Protein AF-A0A848CAE8-F1 (afdb_monomer)

Sequence (316 aa):
MVKLGIVGNGVDLALKLGTSLKEDFPKFVSEYGEGGFLTNLYFNDNKNLWGEFETRVGIIGEEFARIIGSESKSEKEILHSIGREQSFLEKEIEDQGYGELEIENVAVDHVRANFSLENISEVTEINEANKIIDSALSEMVTAANKKIETYSYKNIDEILECDWFINFNYTYTLEELNVPKNRILYLHGNLEEELIWGNTVDNVMDKNNWKLMGDDYLTAGAYKYFREKHIENTAKKLQIEKMDTFLEKINNEIDEIYVLGHSVSEPDIEYFRDLDASFPEAKWFVYNTDETVCDNLKTIGINSEYRGKLSVDVIQ

Nearest PDB structures (foldseek):
  5mcp-assembly1_G  TM=3.801E-01  e=5.544E-01  Eremothecium gossypii ATCC 10895
  3hdg-assembly4_B  TM=5.641E-01  e=8.795E+00  Wolinella succinogenes

Mean predicted aligned error: 7.61 Å

InterPro domains:
  IPR025935 Bacteriophage abortive infection AbiH [PF14253] (6-287)

pLDDT: mean 83.95, std 12.94, range [49.0, 98.06]

Secondary structure (DSSP, 8-state):
--EEEEE-THHHHHTT-S--TTTTHHHHHHTTS-HHHHHHHHHTT-GGGGGGHHHHTT---HHHHHHHHHHHHHHHHHHHHTT--THHHHHHHHHHT--HHHHHHHHHHHHHHH--GGGSHHHHHHHHHHHHHHHHHHHHHHHHHHHHTT-EEES-HHHHT-SEEEE--SS-HHHHTT--GGGEEESS--TTS-----B-HHHHH-GGGGSS--SSHHHHHHHHHHHHHHHHHHB----HHHHHHHHHHH-S---EEEEES----GGGHHHHHHHHHH-TTPEEEEE-S-TTHHHHHHHTT--EEEEE----EEE-

Solvent-accessible surface area (backbone atoms only — not comparable to full-atom values): 17198 Å² total; per-residue (Å²): 133,42,30,37,30,38,36,18,58,43,48,46,52,38,62,65,38,55,72,40,53,45,76,34,45,56,55,44,32,41,74,73,72,48,32,62,55,55,32,36,42,41,33,71,63,39,67,81,46,34,64,43,41,47,83,25,40,54,36,74,30,72,69,59,56,47,52,54,36,50,52,48,48,54,52,48,53,52,39,48,76,73,67,70,50,69,68,54,57,60,46,50,48,63,75,67,66,59,53,74,72,52,49,49,51,53,26,23,54,51,31,69,74,72,49,67,62,77,74,37,67,72,53,44,53,52,70,45,44,56,56,46,51,53,51,24,49,52,50,41,38,51,54,21,46,59,46,58,80,67,47,48,80,42,70,52,59,88,68,66,70,38,72,34,36,43,29,54,36,49,51,61,61,57,51,77,72,69,43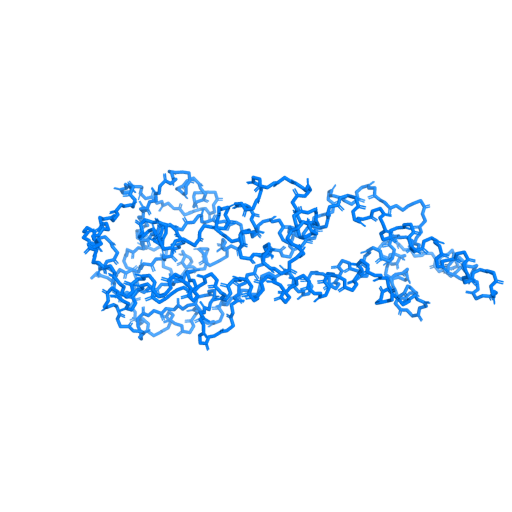,61,68,94,39,52,42,59,68,22,19,28,93,92,48,70,74,58,64,35,9,40,60,63,70,53,57,46,64,84,78,51,86,65,71,55,102,46,62,60,31,40,8,44,53,50,50,52,45,56,59,41,44,74,75,20,36,44,80,80,50,60,72,62,48,52,62,50,55,62,70,61,77,62,78,48,46,31,37,36,39,34,20,45,72,71,48,81,67,53,43,64,62,56,52,52,49,43,71,73,33,75,83,35,46,36,35,32,28,28,84,57,74,60,39,52,56,50,40,43,76,74,72,42,73,57,45,81,76,43,64,58,62,42,50,73,44,124

Radius of gyration: 23.24 Å; Cα contacts (8 Å, |Δi|>4): 468; chains: 1; bounding box: 54×44×62 Å

Structure (mmCIF, N/CA/C/O backbone):
data_AF-A0A848CAE8-F1
#
_entry.id   AF-A0A848CAE8-F1
#
loop_
_atom_site.group_PDB
_atom_site.id
_atom_site.type_symbol
_atom_site.label_atom_id
_atom_site.label_alt_id
_atom_site.label_comp_id
_atom_site.label_asym_id
_atom_site.label_entity_id
_atom_site.label_seq_id
_atom_site.pdbx_PDB_ins_code
_atom_site.Cartn_x
_atom_site.Cartn_y
_atom_site.Cartn_z
_atom_site.occupancy
_atom_site.B_iso_or_equiv
_atom_site.auth_seq_id
_atom_site.auth_comp_id
_atom_site.auth_asym_id
_atom_site.auth_atom_id
_atom_site.pdbx_PDB_model_num
ATOM 1 N N . MET A 1 1 ? -16.245 -13.378 21.921 1.00 84.38 1 MET A N 1
ATOM 2 C CA . MET A 1 1 ? -16.342 -12.863 20.557 1.00 84.38 1 MET A CA 1
ATOM 3 C C . MET A 1 1 ? -15.027 -12.171 20.289 1.00 84.38 1 MET A C 1
ATOM 5 O O . MET A 1 1 ? -14.759 -11.210 20.998 1.00 84.38 1 MET A O 1
ATOM 9 N N . VAL A 1 2 ? -14.182 -12.741 19.438 1.00 92.62 2 VAL A N 1
ATOM 10 C CA . VAL A 1 2 ? -12.853 -12.219 19.112 1.00 92.62 2 VAL A CA 1
ATOM 11 C C . VAL A 1 2 ? -12.962 -11.367 17.855 1.00 92.62 2 VAL A C 1
ATOM 13 O O . VAL A 1 2 ? -13.473 -11.836 16.836 1.00 92.62 2 VAL A O 1
ATOM 16 N N . LYS A 1 3 ? -12.494 -10.122 17.941 1.00 95.25 3 LYS A N 1
ATOM 17 C CA . LYS A 1 3 ? -12.552 -9.135 16.859 1.00 95.25 3 LYS A CA 1
ATOM 18 C C . LYS A 1 3 ? -11.166 -8.884 16.266 1.00 95.25 3 LYS A C 1
ATOM 20 O O . LYS A 1 3 ? -10.223 -8.593 17.004 1.00 95.25 3 LYS A O 1
ATOM 25 N N . LEU A 1 4 ? -11.053 -8.944 14.942 1.00 96.50 4 LEU A N 1
ATOM 26 C CA . LEU A 1 4 ? -9.834 -8.619 14.199 1.00 96.50 4 LEU A CA 1
ATOM 27 C C . LEU A 1 4 ? -10.005 -7.310 13.427 1.00 96.50 4 LEU A C 1
ATOM 29 O O . LEU A 1 4 ? -10.908 -7.196 12.605 1.00 96.50 4 LEU A O 1
ATOM 33 N N . GLY A 1 5 ? -9.116 -6.345 13.645 1.00 96.88 5 GLY A N 1
ATOM 34 C CA . GLY A 1 5 ? -9.048 -5.112 12.865 1.00 96.88 5 GLY A CA 1
ATOM 35 C C . GLY A 1 5 ? -8.040 -5.222 11.723 1.00 96.88 5 GLY A C 1
ATOM 36 O O . GLY A 1 5 ? -6.868 -5.494 11.961 1.00 96.88 5 GLY A O 1
ATOM 37 N N . ILE A 1 6 ? -8.467 -4.966 10.491 1.00 97.69 6 ILE A N 1
ATOM 38 C CA . ILE A 1 6 ? -7.600 -4.759 9.328 1.00 97.69 6 ILE A CA 1
ATOM 39 C C . ILE A 1 6 ? -7.490 -3.255 9.104 1.00 97.69 6 ILE A C 1
ATOM 41 O O . ILE A 1 6 ? -8.445 -2.611 8.671 1.00 97.69 6 ILE A O 1
ATOM 45 N N . VAL A 1 7 ? -6.335 -2.687 9.428 1.00 96.94 7 VAL A N 1
ATOM 46 C CA . VAL A 1 7 ? -6.101 -1.242 9.440 1.00 96.94 7 VAL A CA 1
ATOM 47 C C . VAL A 1 7 ? -5.344 -0.833 8.190 1.00 96.94 7 VAL A C 1
ATOM 49 O O . VAL A 1 7 ? -4.266 -1.352 7.930 1.00 96.94 7 VAL A O 1
ATOM 52 N N . GLY A 1 8 ? -5.913 0.100 7.429 1.00 95.56 8 GLY A N 1
ATOM 53 C CA . GLY A 1 8 ? -5.263 0.719 6.277 1.00 95.56 8 GLY A CA 1
ATOM 54 C C . GLY A 1 8 ? -5.156 2.236 6.390 1.00 95.56 8 GLY A C 1
ATOM 55 O O . GLY A 1 8 ? -5.582 2.848 7.379 1.00 95.56 8 GLY A O 1
ATOM 56 N N . ASN A 1 9 ? -4.575 2.853 5.354 1.00 94.62 9 ASN A N 1
ATOM 57 C CA . ASN A 1 9 ? -4.095 4.240 5.416 1.00 94.62 9 ASN A CA 1
ATOM 58 C C . ASN A 1 9 ? -5.216 5.252 5.699 1.00 94.62 9 ASN A C 1
ATOM 60 O O . ASN A 1 9 ? -4.971 6.339 6.211 1.00 94.62 9 ASN A O 1
ATOM 64 N N . GLY A 1 10 ? -6.474 4.893 5.434 1.00 94.19 10 GLY A N 1
ATOM 65 C CA . GLY A 1 10 ? -7.641 5.682 5.813 1.00 94.19 10 GLY A CA 1
ATOM 66 C C . GLY A 1 10 ? -7.708 6.024 7.307 1.00 94.19 10 GLY A C 1
ATOM 67 O O . GLY A 1 10 ? -8.239 7.084 7.634 1.00 94.19 10 GLY A O 1
ATOM 68 N N . VAL A 1 11 ? -7.137 5.202 8.200 1.00 94.38 11 VAL A N 1
ATOM 69 C CA . VAL A 1 11 ? -6.992 5.540 9.629 1.00 94.38 11 VAL A CA 1
ATOM 70 C C . VAL A 1 11 ? -6.042 6.724 9.817 1.00 94.38 11 VAL A C 1
ATOM 72 O O . VAL A 1 11 ? -6.439 7.737 10.393 1.00 94.38 11 VAL A O 1
ATOM 75 N N . ASP A 1 12 ? -4.835 6.665 9.261 1.00 95.38 12 ASP A N 1
ATOM 76 C CA . ASP A 1 12 ? -3.853 7.754 9.354 1.00 95.38 12 ASP A CA 1
ATOM 77 C C . ASP A 1 12 ? -4.349 9.041 8.668 1.00 95.38 12 ASP A C 1
ATOM 79 O O . ASP A 1 12 ? -4.105 10.158 9.141 1.00 95.38 12 ASP A O 1
ATOM 83 N N . LEU A 1 13 ? -5.115 8.900 7.581 1.00 94.31 13 LEU A N 1
ATOM 84 C CA . LEU A 1 13 ? -5.785 10.015 6.911 1.00 94.31 13 LEU A CA 1
ATOM 85 C C . LEU A 1 13 ? -6.874 10.644 7.788 1.00 94.31 13 LEU A C 1
ATOM 87 O O . LEU A 1 13 ? -6.958 11.873 7.859 1.00 94.31 13 LEU A O 1
ATOM 91 N N . ALA A 1 14 ? -7.686 9.838 8.481 1.00 92.06 14 ALA A N 1
ATOM 92 C CA . ALA A 1 14 ? -8.684 10.337 9.429 1.00 92.06 14 ALA A CA 1
ATOM 93 C C . ALA A 1 14 ? -8.027 11.093 10.598 1.00 92.06 14 ALA A C 1
ATOM 95 O O . ALA A 1 14 ? -8.555 12.109 11.052 1.00 92.06 14 ALA A O 1
ATOM 96 N N . LEU A 1 15 ? -6.834 10.655 11.010 1.00 92.00 15 LEU A N 1
ATOM 97 C CA . LEU A 1 15 ? -5.990 11.293 12.024 1.00 92.00 15 LEU A CA 1
ATOM 98 C C . LEU A 1 15 ? -5.187 12.499 11.493 1.00 92.00 15 LEU A C 1
ATOM 100 O O . LEU A 1 15 ? -4.536 13.198 12.268 1.00 92.00 15 LEU A O 1
ATOM 104 N N . LYS A 1 16 ? -5.262 12.793 10.186 1.00 93.06 16 LYS A N 1
ATOM 105 C CA . LYS A 1 16 ? -4.568 13.905 9.507 1.00 93.06 16 LYS A CA 1
ATOM 106 C C . LYS A 1 16 ? -3.040 13.857 9.644 1.00 93.06 16 LYS A C 1
ATOM 108 O O . LYS A 1 16 ? -2.383 14.901 9.720 1.00 93.06 16 LYS A O 1
ATOM 113 N N . LEU A 1 17 ? -2.457 12.659 9.623 1.00 94.81 17 LEU A N 1
ATOM 114 C CA . LEU A 1 17 ? -1.011 12.476 9.804 1.00 94.81 17 LEU A CA 1
ATOM 115 C C . LEU A 1 17 ? -0.187 12.905 8.577 1.00 94.81 17 LEU A C 1
ATOM 117 O O . LEU A 1 17 ? 0.995 13.229 8.694 1.00 94.81 17 LEU A O 1
ATOM 121 N N . GLY A 1 18 ? -0.825 13.064 7.418 1.00 96.00 18 GLY A N 1
ATOM 122 C CA . GLY A 1 18 ? -0.154 13.471 6.181 1.00 96.00 18 GLY A CA 1
ATOM 123 C C . GLY A 1 18 ? 0.543 12.302 5.490 1.00 96.00 18 GLY A C 1
ATOM 124 O O . GLY A 1 18 ? 1.691 12.428 5.078 1.00 96.00 18 GLY A O 1
ATOM 125 N N . THR A 1 19 ? -0.145 11.163 5.426 1.00 96.81 19 THR A N 1
ATOM 126 C CA . THR A 1 19 ? 0.305 9.896 4.831 1.00 96.81 19 THR A CA 1
ATOM 127 C C . THR A 1 19 ? -0.367 9.625 3.480 1.00 96.81 19 THR A C 1
ATOM 129 O O . THR A 1 19 ? -0.404 8.492 3.001 1.00 96.81 19 THR A O 1
ATOM 132 N N . SER A 1 20 ? -0.968 10.640 2.851 1.00 96.00 20 SER A N 1
ATOM 133 C CA . SER A 1 20 ? -1.646 10.458 1.568 1.00 96.00 20 SER A CA 1
ATOM 134 C C . SER A 1 20 ? -0.637 10.135 0.472 1.00 96.00 20 SER A C 1
ATOM 136 O O . SER A 1 20 ? 0.180 10.985 0.121 1.00 96.00 20 SER A O 1
ATOM 138 N N . LEU A 1 21 ? -0.7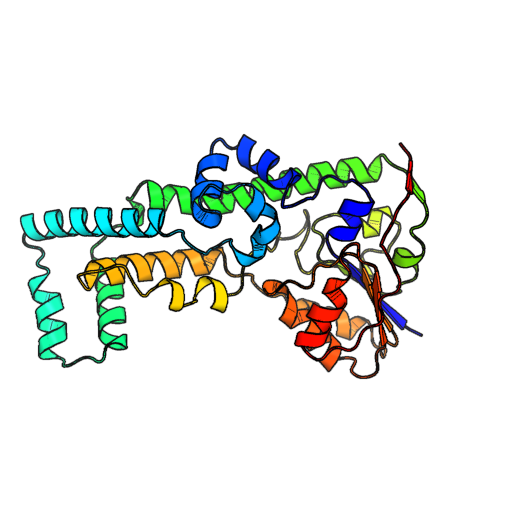51 8.954 -0.144 1.00 94.12 21 LEU A N 1
ATOM 139 C CA . LEU A 1 21 ? 0.057 8.608 -1.320 1.00 94.12 21 LEU A CA 1
ATOM 140 C C . LEU A 1 21 ? -0.201 9.558 -2.494 1.00 94.12 21 LEU A C 1
ATOM 142 O O . LEU A 1 21 ? 0.696 9.815 -3.284 1.00 94.12 21 LEU A O 1
ATOM 146 N N . LYS A 1 22 ? -1.403 10.139 -2.574 1.00 94.38 22 LYS A N 1
ATOM 147 C CA . LYS A 1 22 ? -1.768 11.102 -3.615 1.00 94.38 22 LYS A CA 1
ATOM 148 C C . LYS A 1 22 ? -1.232 12.509 -3.350 1.00 94.38 22 LYS A C 1
ATOM 150 O O . LYS A 1 22 ? -0.771 13.173 -4.270 1.00 94.38 22 LYS A O 1
ATOM 155 N N . GLU A 1 23 ? -1.367 12.993 -2.118 1.00 94.62 23 GLU A N 1
ATOM 156 C CA . GLU A 1 23 ? -1.183 14.418 -1.804 1.00 94.62 23 GLU A CA 1
ATOM 157 C C . GLU A 1 23 ? 0.111 14.705 -1.039 1.00 94.62 23 GLU A C 1
ATOM 159 O O . GLU A 1 23 ? 0.664 15.795 -1.170 1.00 94.62 23 GLU A O 1
ATOM 164 N N . ASP A 1 24 ? 0.588 13.776 -0.211 1.00 96.62 24 ASP A N 1
ATOM 165 C CA . ASP A 1 24 ? 1.723 13.994 0.690 1.00 96.62 24 ASP A CA 1
ATOM 166 C C . ASP A 1 24 ? 2.984 13.307 0.191 1.00 96.62 24 ASP A C 1
ATOM 168 O O . ASP A 1 24 ? 4.012 13.969 0.063 1.00 96.62 24 ASP A O 1
ATOM 172 N N . PHE A 1 25 ? 2.896 12.031 -0.182 1.00 95.62 25 PHE A N 1
ATOM 173 C CA . PHE A 1 25 ? 4.046 11.264 -0.654 1.00 95.62 25 PHE A CA 1
ATOM 174 C C . PHE A 1 25 ? 4.808 11.934 -1.816 1.00 95.62 25 PHE A C 1
ATOM 176 O O . PHE A 1 25 ? 6.031 12.053 -1.718 1.00 95.62 25 PHE A O 1
ATOM 183 N N . PRO A 1 26 ? 4.152 12.518 -2.844 1.00 93.44 26 PRO A N 1
ATOM 184 C CA . PRO A 1 26 ? 4.869 13.170 -3.942 1.00 93.44 26 PRO A CA 1
ATOM 185 C C . PRO A 1 26 ? 5.676 14.396 -3.496 1.00 93.44 26 PRO A C 1
ATOM 187 O O . PRO A 1 26 ? 6.622 14.789 -4.177 1.00 93.44 26 PRO A O 1
ATOM 190 N N . LYS A 1 27 ? 5.317 15.017 -2.361 1.00 94.00 27 LYS A N 1
ATOM 191 C CA . LYS A 1 27 ? 6.075 16.137 -1.790 1.00 94.00 27 LYS A CA 1
ATOM 192 C C . LYS A 1 27 ? 7.426 15.646 -1.278 1.00 94.00 27 LYS A C 1
ATOM 194 O O . LYS A 1 27 ? 8.431 16.228 -1.664 1.00 94.00 27 LYS A O 1
ATOM 199 N N . PHE A 1 28 ? 7.445 14.552 -0.516 1.00 95.00 28 PHE A N 1
ATOM 200 C CA . PHE A 1 28 ? 8.683 13.928 -0.033 1.00 95.00 28 PHE A CA 1
ATOM 201 C C . PHE A 1 28 ? 9.553 13.453 -1.195 1.00 95.00 28 PHE A C 1
ATOM 203 O O . PHE A 1 28 ? 10.735 13.768 -1.251 1.00 95.00 28 PHE A O 1
ATOM 210 N N . VAL A 1 29 ? 8.952 12.806 -2.196 1.00 92.50 29 VAL A N 1
ATOM 211 C CA . VAL A 1 29 ? 9.676 12.382 -3.402 1.00 92.50 29 VAL A CA 1
ATOM 212 C C . VAL A 1 29 ? 10.328 13.577 -4.120 1.00 92.50 29 VAL A C 1
ATOM 214 O O . VAL A 1 29 ? 11.459 13.484 -4.594 1.00 92.50 29 VAL A O 1
ATOM 217 N N . SER A 1 30 ? 9.652 14.730 -4.180 1.00 89.50 30 SER A N 1
ATOM 218 C CA . SER A 1 30 ? 10.188 15.924 -4.849 1.00 89.50 30 SER A CA 1
ATOM 219 C C . SER A 1 30 ? 11.414 16.549 -4.171 1.00 89.50 30 SER A C 1
ATOM 221 O O . SER A 1 30 ? 12.155 17.275 -4.835 1.00 89.50 30 SER A O 1
ATOM 223 N N . GLU A 1 31 ? 11.673 16.252 -2.892 1.00 89.19 31 GLU A N 1
ATOM 224 C CA . GLU A 1 31 ? 12.845 16.762 -2.162 1.00 89.19 31 GLU A CA 1
ATOM 225 C C . GLU A 1 31 ? 14.165 16.154 -2.667 1.00 89.19 31 GLU A C 1
ATOM 227 O O . GLU A 1 31 ? 15.220 16.775 -2.537 1.00 89.19 31 GLU A O 1
ATOM 232 N N . TYR A 1 32 ? 14.099 15.005 -3.345 1.00 84.88 32 TYR A N 1
ATOM 233 C CA . TYR A 1 32 ? 15.248 14.315 -3.938 1.00 84.88 32 TYR A CA 1
ATOM 234 C C . TYR A 1 32 ? 15.628 14.847 -5.330 1.00 84.88 32 TYR A C 1
ATOM 236 O O . TYR A 1 32 ? 16.532 14.313 -5.961 1.00 84.88 32 TYR A O 1
ATOM 244 N N . GLY A 1 33 ? 14.947 15.879 -5.846 1.00 70.19 33 GLY A N 1
ATOM 245 C CA . GLY A 1 33 ? 15.183 16.437 -7.189 1.00 70.19 33 GLY A CA 1
ATOM 246 C C . GLY A 1 33 ? 14.599 15.603 -8.340 1.00 70.19 33 GLY A C 1
ATOM 247 O O . GLY A 1 33 ? 14.240 16.163 -9.372 1.00 70.19 33 GLY A O 1
ATOM 248 N N . GLU A 1 34 ? 14.387 14.307 -8.113 1.00 67.00 34 GLU A N 1
ATOM 249 C CA . GLU A 1 34 ? 13.913 13.311 -9.088 1.00 67.00 34 GLU A CA 1
ATOM 250 C C . GLU A 1 34 ? 12.387 13.079 -9.073 1.00 67.00 34 GLU A C 1
ATOM 252 O O . GLU A 1 34 ? 11.859 12.157 -9.697 1.00 67.00 34 GLU A O 1
ATOM 257 N N . GLY A 1 35 ? 11.615 13.922 -8.379 1.00 69.62 35 GLY A N 1
ATOM 258 C CA . GLY A 1 35 ? 10.155 13.752 -8.328 1.00 69.62 35 GLY A CA 1
ATOM 259 C C . GLY A 1 35 ? 9.458 13.908 -9.682 1.00 69.62 35 GLY A C 1
ATOM 260 O O . GLY A 1 35 ? 8.401 13.313 -9.899 1.00 69.62 35 GLY A O 1
ATOM 261 N N . GLY A 1 36 ? 10.056 14.669 -10.606 1.00 76.75 36 GLY A N 1
ATOM 262 C CA . GLY A 1 36 ? 9.605 14.740 -11.997 1.00 76.75 36 GLY A CA 1
ATOM 263 C C . GLY A 1 36 ? 9.820 13.419 -12.733 1.00 76.75 36 GLY A C 1
ATOM 264 O O . GLY A 1 36 ? 8.883 12.915 -13.342 1.00 76.75 36 GLY A O 1
ATOM 265 N N . PHE A 1 37 ? 11.006 12.826 -12.587 1.00 81.38 37 PHE A N 1
ATOM 266 C CA . PHE A 1 37 ? 11.371 11.558 -13.211 1.00 81.38 37 PHE A CA 1
ATOM 267 C C . PHE A 1 37 ? 10.434 10.418 -12.801 1.00 81.38 37 PHE A C 1
ATOM 269 O O . PHE A 1 37 ? 9.827 9.784 -13.658 1.00 81.38 37 PHE A O 1
ATOM 276 N N . LEU A 1 38 ? 10.212 10.215 -11.499 1.00 85.06 38 LEU A N 1
ATOM 277 C CA . LEU A 1 38 ? 9.301 9.169 -11.012 1.00 85.06 38 LEU A CA 1
ATOM 278 C C . LEU A 1 38 ? 7.851 9.385 -11.463 1.00 85.06 38 LEU A C 1
ATOM 280 O O . LEU A 1 38 ? 7.137 8.425 -11.762 1.00 85.06 38 LEU A O 1
ATOM 284 N N . THR A 1 39 ? 7.422 10.650 -11.533 1.00 85.44 39 THR A N 1
ATOM 285 C CA . THR A 1 39 ? 6.088 11.010 -12.031 1.00 85.44 39 THR A CA 1
ATOM 286 C C . THR A 1 39 ? 5.951 10.711 -13.527 1.00 85.44 39 THR A C 1
ATOM 288 O O . THR A 1 39 ? 4.913 10.208 -13.952 1.00 85.44 39 THR A O 1
ATOM 291 N N . ASN A 1 40 ? 6.989 10.950 -14.327 1.00 82.19 40 ASN A N 1
ATOM 292 C CA . ASN A 1 40 ? 7.006 10.550 -15.732 1.00 82.19 40 ASN A CA 1
ATOM 293 C C . ASN A 1 40 ? 7.001 9.016 -15.863 1.00 82.19 40 ASN A C 1
ATOM 295 O O . ASN A 1 40 ? 6.106 8.462 -16.502 1.00 82.19 40 ASN A O 1
ATOM 299 N N . LEU A 1 41 ? 7.918 8.341 -15.164 1.00 81.94 41 LEU A N 1
ATOM 300 C CA . LEU A 1 41 ? 8.181 6.907 -15.280 1.00 81.94 41 LEU A CA 1
ATOM 301 C C . LEU A 1 41 ? 6.956 6.028 -14.991 1.00 81.94 41 LEU A C 1
ATOM 303 O O . LEU A 1 41 ? 6.625 5.163 -15.803 1.00 81.94 41 LEU A O 1
ATOM 307 N N . TYR A 1 42 ? 6.292 6.244 -13.850 1.00 85.50 42 TYR A N 1
ATOM 308 C CA . TYR A 1 42 ? 5.188 5.386 -13.389 1.00 85.50 42 TYR A CA 1
ATOM 309 C C . TYR A 1 42 ? 3.801 6.017 -13.571 1.00 85.50 42 TYR A C 1
ATOM 311 O O . TYR A 1 42 ? 2.779 5.329 -13.516 1.00 85.50 42 TYR A O 1
ATOM 319 N N . PHE A 1 43 ? 3.733 7.333 -13.794 1.00 86.50 43 PHE A N 1
ATOM 320 C CA . PHE A 1 43 ? 2.471 8.078 -13.784 1.00 86.50 43 PHE A CA 1
ATOM 321 C C . PHE A 1 43 ? 2.228 8.903 -15.053 1.00 86.50 43 PHE A C 1
ATOM 323 O O . PHE A 1 43 ? 1.256 9.659 -15.091 1.00 86.50 43 PHE A O 1
ATOM 330 N N . ASN A 1 44 ? 3.044 8.750 -16.106 1.00 83.38 44 ASN A N 1
ATOM 331 C CA . ASN A 1 44 ? 2.911 9.478 -17.377 1.00 83.38 44 ASN A CA 1
ATOM 332 C C . ASN A 1 44 ? 2.731 10.997 -17.167 1.00 83.38 44 ASN A C 1
ATOM 334 O O . ASN A 1 44 ? 1.827 11.616 -17.735 1.00 83.38 44 ASN A O 1
ATOM 338 N N . ASP A 1 45 ? 3.513 11.568 -16.249 1.00 85.31 45 ASP A N 1
ATOM 339 C CA . ASP A 1 45 ? 3.463 12.970 -15.810 1.00 85.31 45 ASP A CA 1
ATOM 340 C C . ASP A 1 45 ? 2.136 13.442 -15.183 1.00 85.31 45 ASP A C 1
ATOM 342 O O . ASP A 1 45 ? 1.963 14.615 -14.829 1.00 85.31 45 ASP A O 1
ATOM 346 N N . ASN A 1 46 ? 1.182 12.536 -14.969 1.00 88.31 46 ASN A N 1
ATOM 347 C CA . ASN A 1 46 ? -0.104 12.859 -14.376 1.00 88.31 46 ASN A CA 1
ATOM 348 C C . ASN A 1 46 ? -0.066 12.684 -12.857 1.00 88.31 46 ASN A C 1
ATOM 350 O O . ASN A 1 46 ? -0.338 11.615 -12.311 1.00 88.31 46 ASN A O 1
ATOM 354 N N . LYS A 1 47 ? 0.159 13.799 -12.160 1.00 88.38 47 LYS A N 1
ATOM 355 C CA . LYS A 1 47 ? 0.217 13.850 -10.691 1.00 88.38 47 LYS A CA 1
ATOM 356 C C . LYS A 1 47 ? -1.024 13.300 -9.977 1.00 88.38 47 LYS A C 1
ATOM 358 O O . LYS A 1 47 ? -0.926 12.902 -8.824 1.00 88.38 47 LYS A O 1
ATOM 363 N N . ASN A 1 48 ? -2.189 13.259 -10.627 1.00 90.50 48 ASN A N 1
ATOM 364 C CA . ASN A 1 48 ? -3.397 12.720 -9.996 1.00 90.50 48 ASN A CA 1
ATOM 365 C C . ASN A 1 48 ? -3.333 11.202 -9.782 1.00 90.50 48 ASN A C 1
ATOM 367 O O . ASN A 1 48 ? -4.083 10.685 -8.955 1.00 90.50 48 ASN A O 1
ATOM 371 N N . LEU A 1 49 ? -2.449 10.514 -10.508 1.00 92.00 49 LEU A N 1
ATOM 372 C CA . LEU A 1 49 ? -2.299 9.064 -10.474 1.00 92.00 49 LEU A CA 1
ATOM 373 C C . LEU A 1 49 ? -1.420 8.572 -9.318 1.00 92.00 49 LEU A C 1
ATOM 375 O O . LEU A 1 49 ? -1.357 7.373 -9.090 1.00 92.00 49 LEU A O 1
ATOM 379 N N . TRP A 1 50 ? -0.807 9.464 -8.535 1.00 93.31 50 TRP A N 1
ATOM 380 C CA . TRP A 1 50 ? -0.081 9.081 -7.318 1.00 93.31 50 TRP A CA 1
ATOM 381 C C . TRP A 1 50 ? -0.974 8.382 -6.276 1.00 93.31 50 TRP A C 1
ATOM 383 O O . TRP A 1 50 ? -0.493 7.586 -5.478 1.00 93.31 50 TRP A O 1
ATOM 393 N N . GLY A 1 51 ? -2.293 8.610 -6.309 1.00 91.56 51 GLY A N 1
ATOM 394 C CA . GLY A 1 51 ? -3.243 7.832 -5.502 1.00 91.56 51 GLY A CA 1
ATOM 395 C C . GLY A 1 51 ? -3.354 6.356 -5.911 1.00 91.56 51 GLY A C 1
ATOM 396 O O . GLY A 1 51 ? -3.822 5.547 -5.121 1.00 91.56 51 GLY A O 1
ATOM 397 N N . GLU A 1 52 ? -2.899 6.014 -7.115 1.00 91.81 52 GLU A N 1
ATOM 398 C CA . GLU A 1 52 ? -2.819 4.659 -7.675 1.00 91.81 52 GLU A CA 1
ATOM 399 C C . GLU A 1 52 ? -1.379 4.117 -7.594 1.00 91.81 52 GLU A C 1
ATOM 401 O O . GLU A 1 52 ? -0.989 3.269 -8.390 1.00 91.81 52 GLU A O 1
ATOM 406 N N . PHE A 1 53 ? -0.556 4.629 -6.669 1.00 92.94 53 PHE A N 1
ATOM 407 C CA . PHE A 1 53 ? 0.863 4.272 -6.556 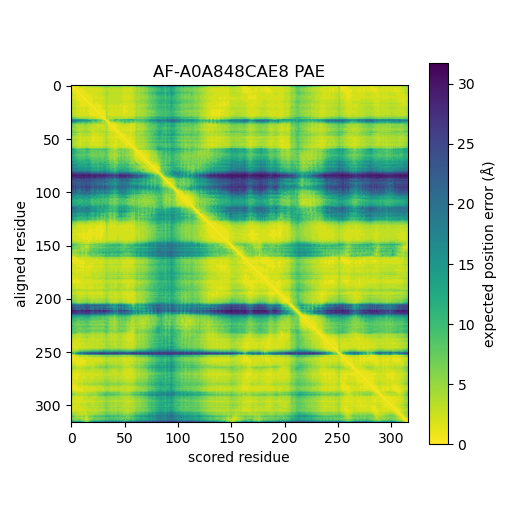1.00 92.94 53 PHE A CA 1
ATOM 408 C C . PHE A 1 53 ? 1.097 2.754 -6.584 1.00 92.94 53 PHE A C 1
ATOM 410 O O . PHE A 1 53 ? 1.852 2.273 -7.425 1.00 92.94 53 PHE A O 1
ATOM 417 N N . GLU A 1 54 ? 0.395 1.992 -5.745 1.00 91.12 54 GLU A N 1
ATOM 418 C CA . GLU A 1 54 ? 0.587 0.540 -5.641 1.00 91.12 54 GLU A CA 1
ATOM 419 C C . GLU A 1 54 ? 0.121 -0.237 -6.880 1.00 91.12 54 GLU A C 1
ATOM 421 O O . GLU A 1 54 ? 0.599 -1.336 -7.115 1.00 91.12 54 GLU A O 1
ATOM 426 N N . THR A 1 55 ? -0.769 0.316 -7.710 1.00 90.19 55 THR A N 1
ATOM 427 C CA . THR A 1 55 ? -1.226 -0.334 -8.953 1.00 90.19 55 THR A CA 1
ATOM 428 C C . THR A 1 55 ? -0.502 0.180 -10.196 1.00 90.19 55 THR A C 1
ATOM 430 O O . THR A 1 55 ? -0.779 -0.280 -11.306 1.00 90.19 55 THR A O 1
ATOM 433 N N . ARG A 1 56 ? 0.424 1.133 -10.040 1.00 89.56 56 ARG A N 1
ATOM 434 C CA . ARG A 1 56 ? 1.177 1.745 -11.146 1.00 89.56 56 ARG A CA 1
ATOM 435 C C . ARG A 1 56 ? 2.675 1.587 -11.042 1.00 89.56 56 ARG A C 1
ATOM 437 O O . ARG A 1 56 ? 3.330 1.489 -12.075 1.00 89.56 56 ARG A O 1
ATOM 444 N N . VAL A 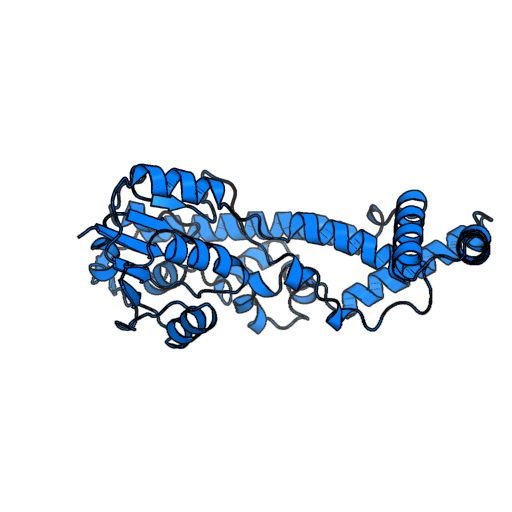1 57 ? 3.224 1.568 -9.832 1.00 89.88 57 VAL A N 1
ATOM 445 C CA . VAL A 1 57 ? 4.660 1.376 -9.646 1.00 89.88 57 VAL A CA 1
ATOM 446 C C . VAL A 1 57 ? 5.095 0.071 -10.325 1.00 89.88 57 VAL A C 1
ATOM 448 O O . VAL A 1 57 ? 4.364 -0.921 -10.325 1.00 89.88 57 VAL A O 1
ATOM 451 N N . GLY A 1 58 ? 6.236 0.110 -11.010 1.00 85.31 58 GLY A N 1
ATOM 452 C CA . GLY A 1 58 ? 6.721 -0.987 -11.852 1.00 85.31 58 GLY A CA 1
ATOM 453 C C . GLY A 1 58 ? 6.169 -1.010 -13.281 1.00 85.31 58 GLY A C 1
ATOM 454 O O . GLY A 1 58 ? 6.828 -1.551 -14.168 1.00 85.31 58 GLY A O 1
ATOM 455 N N . ILE A 1 59 ? 5.017 -0.384 -13.558 1.00 82.69 59 ILE A N 1
ATOM 456 C CA . ILE A 1 59 ? 4.497 -0.262 -14.927 1.00 82.69 59 ILE A CA 1
ATOM 457 C C . ILE A 1 59 ? 5.250 0.864 -15.635 1.00 82.69 59 ILE A C 1
ATOM 459 O O . ILE A 1 59 ? 5.038 2.044 -15.367 1.00 82.69 59 ILE A O 1
ATOM 463 N N . ILE A 1 60 ? 6.130 0.483 -16.555 1.00 75.56 60 ILE A N 1
ATOM 464 C CA . ILE A 1 60 ? 6.942 1.419 -17.336 1.00 75.56 60 ILE A CA 1
ATOM 465 C C . ILE A 1 60 ? 6.067 2.080 -18.410 1.00 75.56 60 ILE A C 1
ATOM 467 O O . ILE A 1 60 ? 5.471 1.387 -19.239 1.00 75.56 60 ILE A O 1
ATOM 471 N N . GLY A 1 61 ? 6.007 3.415 -18.414 1.00 70.00 61 GLY A N 1
ATOM 472 C CA . GLY A 1 61 ? 5.281 4.189 -19.425 1.00 70.00 61 GLY A CA 1
ATOM 473 C C . GLY A 1 61 ? 5.807 4.003 -20.860 1.00 70.00 61 GLY A C 1
ATOM 474 O O . GLY A 1 61 ? 6.972 3.666 -21.085 1.00 70.00 61 GLY A O 1
ATOM 475 N N . GLU A 1 62 ? 4.953 4.264 -21.860 1.00 70.00 62 GLU A N 1
ATOM 476 C CA . GLU A 1 62 ? 5.297 4.107 -23.288 1.00 70.00 62 GLU A CA 1
ATOM 477 C C . GLU A 1 62 ? 6.511 4.942 -23.715 1.00 70.00 62 GLU A C 1
ATOM 479 O O . GLU A 1 62 ? 7.291 4.524 -24.568 1.00 70.00 62 GLU A O 1
ATOM 484 N N . GLU A 1 63 ? 6.653 6.151 -23.173 1.00 70.12 63 GLU A N 1
ATOM 485 C CA . GLU A 1 63 ? 7.761 7.046 -23.508 1.00 70.12 63 GLU A CA 1
ATOM 486 C C . GLU A 1 63 ? 9.100 6.435 -23.092 1.00 70.12 63 GLU A C 1
ATOM 488 O O . GLU A 1 63 ? 10.016 6.333 -23.907 1.00 70.12 63 GLU A O 1
ATOM 493 N N . PHE A 1 64 ? 9.174 5.922 -21.867 1.00 71.69 64 PHE A N 1
ATOM 494 C CA . PHE A 1 64 ? 10.375 5.279 -21.354 1.00 71.69 64 PHE A CA 1
ATOM 495 C C . PHE A 1 64 ? 10.702 3.990 -22.113 1.00 71.69 64 PHE A C 1
ATOM 497 O O . PHE A 1 64 ? 11.848 3.733 -22.484 1.00 71.69 64 PHE A O 1
ATOM 504 N N . ALA A 1 65 ? 9.673 3.208 -22.442 1.00 71.94 65 ALA A N 1
ATOM 505 C CA . ALA A 1 65 ? 9.828 2.049 -23.305 1.00 71.94 65 ALA A CA 1
ATOM 506 C C . ALA A 1 65 ? 10.457 2.429 -24.667 1.00 71.94 65 ALA A C 1
ATOM 508 O O . ALA A 1 65 ? 11.247 1.659 -25.219 1.00 71.94 65 ALA A O 1
ATOM 509 N N . ARG A 1 66 ? 10.151 3.623 -25.215 1.00 73.25 66 ARG A N 1
ATOM 510 C CA . ARG A 1 66 ? 10.716 4.089 -26.497 1.00 73.25 66 ARG A CA 1
ATOM 511 C C . ARG A 1 66 ? 12.187 4.440 -26.341 1.00 73.25 66 ARG A C 1
ATOM 513 O O . ARG A 1 66 ? 12.949 4.111 -27.246 1.00 73.25 66 ARG A O 1
ATOM 520 N N . ILE A 1 67 ? 12.566 5.051 -25.218 1.00 74.94 67 ILE A N 1
ATOM 521 C CA . ILE A 1 67 ? 13.957 5.401 -24.895 1.00 74.94 67 ILE A CA 1
ATOM 522 C C . ILE A 1 67 ? 14.820 4.139 -24.817 1.00 74.94 67 ILE A C 1
ATOM 524 O O . ILE A 1 67 ? 15.827 4.045 -25.517 1.00 74.94 67 ILE A O 1
ATOM 528 N N . ILE A 1 68 ? 14.384 3.115 -24.070 1.00 72.50 68 ILE A N 1
ATOM 529 C CA . ILE A 1 68 ? 15.098 1.824 -24.016 1.00 72.50 68 ILE A CA 1
ATOM 530 C C . ILE A 1 68 ? 15.268 1.257 -25.426 1.00 72.50 68 ILE A C 1
ATOM 532 O O . ILE A 1 68 ? 16.351 0.800 -25.797 1.00 72.50 68 ILE A O 1
ATOM 536 N N . GLY A 1 69 ? 14.203 1.303 -26.230 1.00 71.50 69 GLY A N 1
ATOM 537 C CA . GLY A 1 69 ? 14.242 0.797 -27.592 1.00 71.50 69 GLY A CA 1
ATOM 538 C C . GLY A 1 69 ? 15.194 1.570 -28.509 1.00 71.50 69 GLY A C 1
ATOM 539 O O . GLY A 1 69 ? 15.878 0.952 -29.325 1.00 71.50 69 GLY A O 1
ATOM 540 N N . SER A 1 70 ? 15.274 2.900 -28.391 1.00 73.12 70 SER A N 1
ATOM 541 C CA . SER A 1 70 ? 16.208 3.708 -29.184 1.00 73.12 70 SER A CA 1
ATOM 542 C C . SER A 1 70 ? 17.658 3.499 -28.768 1.00 73.12 70 SER A C 1
ATOM 544 O O . SER A 1 70 ? 18.501 3.312 -29.641 1.00 73.12 70 SER A O 1
ATOM 546 N N . GLU A 1 71 ? 17.950 3.459 -27.468 1.00 73.38 71 GLU A N 1
ATOM 547 C CA . GLU A 1 71 ? 19.312 3.227 -26.971 1.00 73.38 71 GLU A CA 1
ATOM 548 C C . GLU A 1 71 ? 19.814 1.831 -27.356 1.00 73.38 71 GLU A C 1
ATOM 550 O O . GLU A 1 71 ? 20.931 1.675 -27.852 1.00 73.38 71 GLU A O 1
ATOM 555 N N . SER A 1 72 ? 18.937 0.825 -27.279 1.00 69.06 72 SER A N 1
ATOM 556 C CA . SER A 1 72 ? 19.244 -0.538 -27.733 1.00 69.06 72 SER A CA 1
ATOM 557 C C . SER A 1 72 ? 19.577 -0.592 -29.230 1.00 69.06 72 SER A C 1
ATOM 559 O O . SER A 1 72 ? 20.478 -1.324 -29.646 1.00 69.06 72 SER A O 1
ATOM 561 N N . LYS A 1 73 ? 18.882 0.200 -30.064 1.00 71.06 73 LYS A N 1
ATOM 562 C CA . LYS A 1 73 ? 19.185 0.322 -31.502 1.00 71.06 73 LYS A CA 1
ATOM 563 C C . LYS A 1 73 ? 20.529 1.010 -31.744 1.00 71.06 73 LYS A C 1
ATOM 565 O O . LYS A 1 73 ? 21.302 0.531 -32.571 1.00 71.06 73 LYS A O 1
ATOM 570 N N . SER A 1 74 ? 20.834 2.076 -31.009 1.00 71.75 74 SER A N 1
ATOM 571 C CA . SER A 1 74 ? 22.123 2.769 -31.098 1.00 71.75 74 SER A CA 1
ATOM 572 C C . SER A 1 74 ? 23.292 1.846 -30.727 1.00 71.75 74 SER A C 1
ATOM 574 O O . SER A 1 74 ? 24.282 1.763 -31.455 1.00 71.75 74 SER A O 1
ATOM 576 N N . GLU A 1 75 ? 23.175 1.082 -29.637 1.00 68.44 75 GLU A N 1
ATOM 577 C CA . GLU A 1 75 ? 24.214 0.134 -29.209 1.00 68.44 75 GLU A CA 1
ATOM 578 C C . GLU A 1 75 ? 24.375 -1.024 -30.212 1.00 68.44 75 GLU A C 1
ATOM 580 O O . GLU A 1 75 ? 25.495 -1.430 -30.536 1.00 68.44 75 GLU A O 1
ATOM 585 N N . LYS A 1 76 ? 23.270 -1.482 -30.812 1.00 68.56 76 LYS A N 1
ATOM 586 C CA . LYS A 1 76 ? 23.272 -2.452 -31.917 1.00 68.56 76 LYS A CA 1
ATOM 587 C C . LYS A 1 76 ? 24.043 -1.939 -33.138 1.00 68.56 76 LYS A C 1
ATOM 589 O O . LYS A 1 76 ? 24.853 -2.681 -33.698 1.00 68.56 76 LYS A O 1
ATOM 594 N N . GLU A 1 77 ? 23.833 -0.689 -33.549 1.00 71.06 77 GLU A N 1
ATOM 595 C CA . GLU A 1 77 ? 24.579 -0.075 -34.658 1.00 71.06 77 GLU A CA 1
ATOM 596 C C . GLU A 1 77 ? 26.086 -0.014 -34.362 1.00 71.06 77 GLU A C 1
ATOM 598 O O . GLU A 1 77 ? 26.912 -0.313 -35.233 1.00 71.06 77 GLU A O 1
ATOM 603 N N . ILE A 1 78 ? 26.457 0.282 -33.112 1.00 67.56 78 ILE A N 1
ATOM 604 C CA . ILE A 1 78 ? 27.851 0.265 -32.656 1.00 67.56 78 ILE A CA 1
ATOM 605 C C . ILE A 1 78 ? 28.433 -1.152 -32.740 1.00 67.56 78 ILE A C 1
ATOM 607 O O . ILE A 1 78 ? 29.491 -1.331 -33.347 1.00 67.56 78 ILE A O 1
ATOM 611 N N . LEU A 1 79 ? 27.750 -2.166 -32.199 1.00 64.44 79 LEU A N 1
ATOM 612 C CA . LEU A 1 79 ? 28.192 -3.567 -32.234 1.00 64.44 79 LEU A CA 1
ATOM 613 C C . LEU A 1 79 ? 28.353 -4.094 -33.670 1.00 64.44 79 LEU A C 1
ATOM 615 O O . LEU A 1 79 ? 29.324 -4.802 -33.967 1.00 64.44 79 LEU A O 1
ATOM 619 N N . HIS A 1 80 ? 27.450 -3.702 -34.574 1.00 68.12 80 HIS A N 1
ATOM 620 C CA . HIS A 1 80 ? 27.555 -4.003 -36.000 1.00 68.12 80 HIS A CA 1
ATOM 621 C C . HIS A 1 80 ? 28.806 -3.363 -36.618 1.00 68.12 80 HIS A C 1
ATOM 623 O O . HIS A 1 80 ? 29.576 -4.041 -37.298 1.00 68.12 80 HIS A O 1
ATOM 629 N N . SER A 1 81 ? 29.073 -2.086 -36.319 1.00 63.50 81 SER A N 1
ATOM 630 C CA . SER A 1 81 ? 30.239 -1.363 -36.850 1.00 63.50 81 SER A CA 1
ATOM 631 C C . SER A 1 81 ? 31.592 -1.968 -36.441 1.00 63.50 81 SER A C 1
ATOM 633 O O . SER A 1 81 ? 32.576 -1.824 -37.170 1.00 63.50 81 SER A O 1
ATOM 635 N N . ILE A 1 82 ? 31.643 -2.684 -35.312 1.00 63.22 82 ILE A N 1
ATOM 636 C CA . ILE A 1 82 ? 32.848 -3.363 -34.805 1.00 63.22 82 ILE A CA 1
ATOM 637 C C . ILE A 1 82 ? 32.884 -4.871 -35.117 1.00 63.22 82 ILE A C 1
ATOM 639 O O . ILE A 1 82 ? 33.779 -5.571 -34.640 1.00 63.22 82 ILE A O 1
ATOM 643 N N . GLY A 1 83 ? 31.943 -5.379 -35.924 1.00 56.69 83 GLY A N 1
ATOM 644 C CA . GLY A 1 83 ? 31.935 -6.757 -36.432 1.00 56.69 83 GLY A CA 1
ATOM 645 C C . GLY A 1 83 ? 31.519 -7.836 -35.423 1.00 56.69 83 GLY A C 1
ATOM 646 O O . GLY A 1 83 ? 31.877 -8.999 -35.601 1.00 56.69 83 GLY A O 1
ATOM 647 N N . ARG A 1 84 ? 30.783 -7.491 -34.358 1.00 58.59 84 ARG A N 1
ATOM 648 C CA . ARG A 1 84 ? 30.300 -8.439 -33.32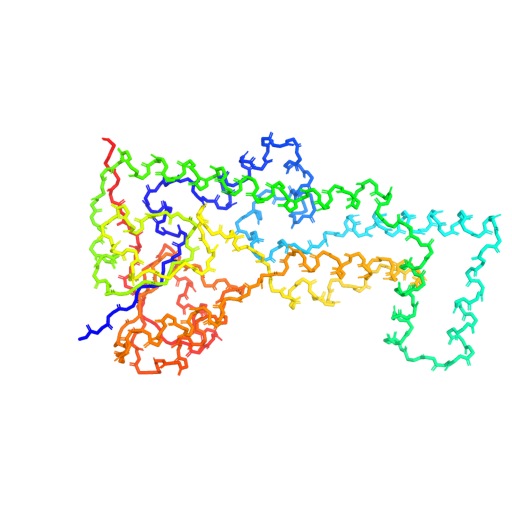7 1.00 58.59 84 ARG A CA 1
ATOM 649 C C . ARG A 1 84 ? 28.909 -9.020 -33.656 1.00 58.59 84 ARG A C 1
ATOM 651 O O . ARG A 1 84 ? 28.025 -9.055 -32.817 1.00 58.59 84 ARG A O 1
ATOM 658 N N . GLU A 1 85 ? 28.719 -9.424 -34.909 1.00 57.97 85 GLU A N 1
ATOM 659 C CA . GLU A 1 85 ? 27.442 -9.456 -35.641 1.00 57.97 85 GLU A CA 1
ATOM 660 C C . GLU A 1 85 ? 26.184 -10.100 -35.004 1.00 57.97 85 GLU A C 1
ATOM 662 O O . GLU A 1 85 ? 26.132 -11.279 -34.662 1.00 57.97 85 GLU A O 1
ATOM 667 N N . GLN A 1 86 ? 25.102 -9.321 -35.128 1.00 52.69 86 GLN A N 1
ATOM 668 C CA . GLN A 1 86 ? 23.670 -9.654 -35.199 1.00 52.69 86 GLN A CA 1
ATOM 669 C C . GLN A 1 86 ? 23.298 -10.776 -36.199 1.00 52.69 86 GLN A C 1
ATOM 671 O O . GLN A 1 86 ? 22.273 -11.432 -36.021 1.00 52.69 86 GLN A O 1
ATOM 676 N N . SER A 1 87 ? 24.129 -11.038 -37.218 1.00 54.94 87 SER A N 1
ATOM 677 C CA . SER A 1 87 ? 23.907 -12.115 -38.200 1.00 54.94 87 SER A CA 1
ATOM 678 C C . SER A 1 87 ? 23.863 -13.498 -37.551 1.00 54.94 87 SER A C 1
ATOM 680 O O . SER A 1 87 ? 23.246 -14.412 -38.090 1.00 54.94 87 SER A O 1
ATOM 682 N N . PHE A 1 88 ? 24.494 -13.650 -36.384 1.00 57.00 88 PHE A N 1
ATOM 683 C CA . PHE A 1 88 ? 24.524 -14.905 -35.651 1.00 57.00 88 PHE A CA 1
ATOM 684 C C . PHE A 1 88 ? 23.182 -15.210 -34.987 1.00 57.00 88 PHE A C 1
ATOM 686 O O . PHE A 1 88 ? 22.734 -16.344 -35.067 1.00 57.00 88 PHE A O 1
ATOM 693 N N . LEU A 1 89 ? 22.518 -14.210 -34.394 1.00 63.12 89 LEU A N 1
ATOM 694 C CA . LEU A 1 89 ? 21.265 -14.413 -33.664 1.00 63.12 89 LEU A CA 1
ATOM 695 C C . LEU A 1 89 ? 20.097 -14.700 -34.613 1.00 63.12 89 LEU A C 1
ATOM 697 O O . LEU A 1 89 ? 19.354 -15.649 -34.401 1.00 63.12 89 LEU A O 1
ATOM 701 N N . GLU A 1 90 ? 19.963 -13.912 -35.685 1.00 63.16 90 GLU A N 1
ATOM 702 C CA . GLU A 1 90 ? 18.928 -14.124 -36.710 1.00 63.16 90 GLU A CA 1
ATOM 703 C C . GLU A 1 90 ? 19.107 -15.491 -37.383 1.00 63.16 90 GLU A C 1
ATOM 705 O O . GLU A 1 90 ? 18.146 -16.242 -37.527 1.00 63.16 90 GLU A O 1
ATOM 710 N N . LYS A 1 91 ? 20.354 -15.868 -37.688 1.00 61.91 91 LYS A N 1
ATOM 711 C CA . LYS A 1 91 ? 20.678 -17.183 -38.241 1.00 61.91 91 LYS A CA 1
ATOM 712 C C . LYS A 1 91 ? 20.463 -18.323 -37.246 1.00 61.91 91 LYS A C 1
ATOM 714 O O . LYS A 1 91 ? 19.989 -19.375 -37.643 1.00 61.91 91 LYS A O 1
ATOM 719 N N . GLU A 1 92 ? 20.801 -18.147 -35.972 1.00 65.38 92 GLU A N 1
ATOM 720 C CA . GLU A 1 92 ? 20.579 -19.149 -34.922 1.00 65.38 92 GLU A CA 1
ATOM 721 C C . GLU A 1 92 ? 19.082 -19.379 -34.687 1.00 65.38 92 GLU A C 1
ATOM 723 O O . GLU A 1 92 ? 18.646 -20.524 -34.582 1.00 65.38 92 GLU A O 1
ATOM 728 N N . ILE A 1 93 ? 18.283 -18.309 -34.703 1.00 67.06 93 ILE A N 1
ATOM 729 C CA . ILE A 1 93 ? 16.821 -18.384 -34.639 1.00 67.06 93 ILE A CA 1
ATOM 730 C C . ILE A 1 93 ? 16.250 -19.119 -35.862 1.00 67.06 93 ILE A C 1
ATOM 732 O O . ILE A 1 93 ? 15.422 -20.020 -35.703 1.00 67.06 93 ILE A O 1
ATOM 736 N N . GLU A 1 94 ? 16.704 -18.770 -37.070 1.00 64.62 94 GLU A N 1
ATOM 737 C CA . GLU A 1 94 ? 16.267 -19.410 -38.317 1.00 64.62 94 GLU A CA 1
ATOM 738 C C . GLU A 1 94 ? 16.695 -20.886 -38.413 1.00 64.62 94 GLU A C 1
ATOM 740 O O . GLU A 1 94 ? 15.887 -21.732 -38.802 1.00 64.62 94 GLU A O 1
ATOM 745 N N . ASP A 1 95 ? 17.933 -21.216 -38.031 1.00 63.41 95 ASP A N 1
ATOM 746 C CA . ASP A 1 95 ? 18.504 -22.566 -38.131 1.00 63.41 95 ASP A CA 1
ATOM 747 C C . ASP A 1 95 ? 17.891 -23.537 -37.101 1.00 63.41 95 ASP A C 1
ATOM 749 O O . ASP A 1 95 ? 17.803 -24.739 -37.370 1.00 63.41 95 ASP A O 1
ATOM 753 N N . GLN A 1 96 ? 17.464 -23.048 -35.927 1.00 66.88 96 GLN A N 1
ATOM 754 C CA . GLN A 1 96 ? 16.918 -23.893 -34.851 1.00 66.88 96 GLN A CA 1
ATOM 755 C C . GLN A 1 96 ? 15.388 -24.027 -34.860 1.00 66.88 96 GLN A C 1
ATOM 757 O O . GLN A 1 96 ? 14.860 -24.925 -34.203 1.00 66.88 96 GLN A O 1
ATOM 762 N N . GLY A 1 97 ? 14.669 -23.206 -35.636 1.00 64.75 97 GLY A N 1
ATOM 763 C CA . GLY A 1 97 ? 13.215 -23.321 -35.794 1.00 64.75 97 GLY A CA 1
ATOM 764 C C . GLY A 1 97 ? 12.431 -23.051 -34.506 1.00 64.75 97 GLY A C 1
ATOM 765 O O . GLY A 1 97 ? 11.436 -23.728 -34.240 1.00 64.75 97 GLY A O 1
ATOM 766 N N . TYR A 1 98 ? 12.899 -22.095 -33.703 1.00 68.50 98 TYR A N 1
ATOM 767 C CA . TYR A 1 98 ? 12.330 -21.769 -32.397 1.00 68.50 98 TYR A CA 1
ATOM 768 C C . TYR A 1 98 ? 10.878 -21.283 -32.463 1.00 68.50 98 TYR A C 1
ATOM 770 O O . TYR A 1 98 ? 10.470 -20.564 -33.379 1.00 68.50 98 TYR A O 1
ATOM 778 N N . GLY A 1 99 ? 10.099 -21.639 -31.440 1.00 63.28 99 GLY A N 1
ATOM 779 C CA . GLY A 1 99 ? 8.805 -21.009 -31.181 1.00 63.28 99 GLY A CA 1
ATOM 780 C C . GLY A 1 99 ? 8.963 -19.566 -30.686 1.00 63.28 99 GLY A C 1
ATOM 781 O O . GLY A 1 99 ? 10.008 -19.184 -30.171 1.00 63.28 99 GLY A O 1
ATOM 782 N N . GLU A 1 100 ? 7.906 -18.757 -30.779 1.00 63.69 100 GLU A N 1
ATOM 783 C CA . GLU A 1 100 ? 7.923 -17.322 -30.427 1.00 63.69 100 GLU A CA 1
ATOM 784 C C . GLU A 1 100 ? 8.488 -17.039 -29.017 1.00 63.69 100 GLU A C 1
ATOM 786 O O . GLU A 1 100 ? 9.332 -16.163 -28.847 1.00 63.69 100 GLU A O 1
ATOM 791 N N . LEU A 1 101 ? 8.117 -17.855 -28.021 1.00 62.81 101 LEU A N 1
ATOM 792 C CA . LEU A 1 101 ? 8.622 -17.746 -26.645 1.00 62.81 101 LEU A CA 1
ATOM 793 C C . LEU A 1 101 ? 10.124 -18.071 -26.519 1.00 62.81 101 LEU A C 1
ATOM 795 O O . LEU A 1 101 ? 10.827 -17.475 -25.704 1.00 62.81 101 LEU A O 1
ATOM 799 N N . GLU A 1 102 ? 10.620 -19.030 -27.303 1.00 69.12 102 GLU A N 1
ATOM 800 C CA . GLU A 1 102 ? 12.035 -19.423 -27.308 1.00 69.12 102 GLU A CA 1
ATOM 801 C C . GLU A 1 102 ? 12.891 -18.331 -27.955 1.00 69.12 102 GLU A C 1
ATOM 803 O O . GLU A 1 102 ? 13.949 -17.993 -27.426 1.00 69.12 102 GLU A O 1
ATOM 808 N N . ILE A 1 103 ? 12.386 -17.706 -29.023 1.00 67.88 103 ILE A N 1
ATOM 809 C CA . ILE A 1 103 ? 13.039 -16.571 -29.682 1.00 67.88 103 ILE A CA 1
ATOM 810 C C . ILE A 1 103 ? 13.211 -15.397 -28.713 1.00 67.88 103 ILE A C 1
ATOM 812 O O . ILE A 1 103 ? 14.295 -14.819 -28.628 1.00 67.88 103 ILE A O 1
ATOM 816 N N . GLU A 1 104 ? 12.172 -15.058 -27.945 1.00 65.56 104 GLU A N 1
ATOM 817 C CA . GLU A 1 104 ? 12.267 -13.989 -26.948 1.00 65.56 104 GLU A CA 1
ATOM 818 C C . GLU A 1 104 ? 13.321 -14.277 -25.873 1.00 65.56 104 GLU A C 1
ATOM 820 O O . GLU A 1 104 ? 14.034 -13.368 -25.456 1.00 65.56 104 GLU A O 1
ATOM 825 N N . ASN A 1 105 ? 13.417 -15.519 -25.389 1.00 71.62 105 ASN A N 1
ATOM 826 C CA . ASN A 1 105 ? 14.397 -15.883 -24.361 1.00 71.62 105 ASN A CA 1
ATOM 827 C C . ASN A 1 105 ? 15.832 -15.826 -24.904 1.00 71.62 105 ASN A C 1
ATOM 829 O O . ASN A 1 105 ? 16.712 -15.273 -24.249 1.00 71.62 105 ASN A O 1
ATOM 833 N N . VAL A 1 106 ? 16.053 -16.315 -26.128 1.00 73.31 106 VAL A N 1
ATOM 834 C CA . VAL A 1 106 ? 17.351 -16.226 -26.815 1.00 73.31 106 VAL A CA 1
ATOM 835 C C . VAL A 1 106 ? 17.762 -14.765 -27.030 1.00 73.31 106 VAL A C 1
ATOM 837 O O . VAL A 1 106 ? 18.918 -14.404 -26.803 1.00 73.31 106 VAL A O 1
ATOM 840 N N . ALA A 1 107 ? 16.817 -13.896 -27.401 1.00 71.75 107 ALA A N 1
ATOM 841 C CA . ALA A 1 107 ? 17.073 -12.466 -27.531 1.00 71.75 107 ALA A CA 1
ATOM 842 C C . ALA A 1 107 ? 17.457 -11.813 -26.192 1.00 71.75 107 ALA A C 1
ATOM 844 O O . ALA A 1 107 ? 18.407 -11.033 -26.152 1.00 71.75 107 ALA A O 1
ATOM 845 N N . VAL A 1 108 ? 16.772 -12.153 -25.093 1.00 73.25 108 VAL A N 1
ATOM 846 C CA . VAL A 1 108 ? 17.120 -11.675 -23.740 1.00 73.25 108 VAL A CA 1
ATOM 847 C C . VAL A 1 108 ? 18.531 -12.095 -23.345 1.00 73.25 108 VAL A C 1
ATOM 849 O O . VAL A 1 108 ? 19.310 -11.254 -22.899 1.00 73.25 108 VAL A O 1
ATOM 852 N N . ASP A 1 109 ? 18.882 -13.368 -23.524 1.00 77.25 109 ASP A N 1
ATOM 853 C CA . ASP A 1 109 ? 20.210 -13.871 -23.163 1.00 77.25 109 ASP A CA 1
ATOM 854 C C . ASP A 1 109 ? 21.310 -13.214 -24.003 1.00 77.25 109 ASP A C 1
ATOM 856 O O . ASP A 1 109 ? 22.366 -12.853 -23.476 1.00 77.25 109 ASP A O 1
ATOM 860 N N . HIS A 1 110 ? 21.049 -12.980 -25.292 1.00 74.81 110 HIS A N 1
ATOM 861 C CA . HIS A 1 110 ? 21.973 -12.248 -26.147 1.00 74.81 110 HIS A CA 1
ATOM 862 C C . HIS A 1 110 ? 22.152 -10.799 -25.693 1.00 74.81 110 HIS A C 1
ATOM 864 O O . HIS A 1 110 ? 23.288 -10.320 -25.649 1.00 74.81 110 HIS A O 1
ATOM 870 N N . VAL A 1 111 ? 21.065 -10.108 -25.333 1.00 73.56 111 VAL A N 1
ATOM 871 C CA . VAL A 1 111 ? 21.150 -8.740 -24.813 1.00 73.56 111 VAL A CA 1
ATOM 872 C C . VAL A 1 111 ? 21.945 -8.716 -23.511 1.00 73.56 111 VAL A C 1
ATOM 874 O O . VAL A 1 111 ? 22.918 -7.978 -23.403 1.00 73.56 111 VAL A O 1
ATOM 877 N N . ARG A 1 112 ? 21.616 -9.599 -22.567 1.00 75.56 112 ARG A N 1
ATOM 878 C CA . ARG A 1 112 ? 22.307 -9.736 -21.278 1.00 75.56 112 ARG A CA 1
ATOM 879 C C . ARG A 1 112 ? 23.813 -9.981 -21.431 1.00 75.56 112 ARG A C 1
ATOM 881 O O . ARG A 1 112 ? 24.594 -9.509 -20.612 1.00 75.56 112 ARG A O 1
ATOM 888 N N . ALA A 1 113 ? 24.226 -10.728 -22.454 1.00 76.25 113 ALA A N 1
ATOM 889 C CA . ALA A 1 113 ? 25.631 -11.053 -22.691 1.00 76.25 113 ALA A CA 1
ATOM 890 C C . ALA A 1 113 ? 26.418 -9.950 -23.421 1.00 76.25 113 ALA A C 1
ATOM 892 O O . ALA A 1 113 ? 27.643 -9.902 -23.291 1.00 76.25 113 ALA A O 1
ATOM 893 N N . ASN A 1 114 ? 25.748 -9.102 -24.210 1.00 70.19 114 ASN A N 1
ATOM 894 C CA . ASN A 1 114 ? 26.418 -8.208 -25.164 1.00 70.19 114 ASN A CA 1
ATOM 895 C C . ASN A 1 114 ? 26.133 -6.716 -24.969 1.00 70.19 114 ASN A C 1
ATOM 897 O O . ASN A 1 114 ? 26.900 -5.912 -25.496 1.00 70.19 114 ASN A O 1
ATOM 901 N N . PHE A 1 115 ? 25.084 -6.352 -24.233 1.00 68.88 115 PHE A N 1
ATOM 902 C CA . PHE A 1 115 ? 24.667 -4.970 -24.012 1.00 68.88 115 PHE A CA 1
ATOM 903 C C . PHE A 1 115 ? 24.790 -4.639 -22.531 1.00 68.88 115 PHE A C 1
ATOM 905 O O . PHE A 1 115 ? 24.279 -5.352 -21.662 1.00 68.88 115 PHE A O 1
ATOM 912 N N . SER A 1 116 ? 25.459 -3.532 -22.230 1.00 67.50 116 SER A N 1
ATOM 913 C CA . SER A 1 116 ? 25.547 -3.032 -20.862 1.00 67.50 116 SER A CA 1
ATOM 914 C C . SER A 1 116 ? 24.417 -2.045 -20.616 1.00 67.50 116 SER A C 1
ATOM 916 O O . SER A 1 116 ? 24.648 -0.842 -20.564 1.00 67.50 116 SER A O 1
ATOM 918 N N . LEU A 1 117 ? 23.199 -2.557 -20.416 1.00 64.38 117 LEU A N 1
ATOM 919 C CA . LEU A 1 117 ? 22.031 -1.714 -20.123 1.00 64.38 117 LEU A CA 1
ATOM 920 C C . LEU A 1 117 ? 22.229 -0.860 -18.858 1.00 64.38 117 LEU A C 1
ATOM 922 O O . LEU A 1 117 ? 21.686 0.231 -18.769 1.00 64.38 117 LEU A O 1
ATOM 926 N N . GLU A 1 118 ? 23.077 -1.301 -17.923 1.00 63.31 118 GLU A N 1
ATOM 927 C CA . GLU A 1 118 ? 23.498 -0.525 -16.744 1.00 63.31 118 GLU A CA 1
ATOM 928 C C . GLU A 1 118 ? 24.251 0.775 -17.089 1.00 63.31 118 GLU A C 1
ATOM 930 O O . GLU A 1 118 ? 24.341 1.660 -16.249 1.00 63.31 118 GLU A O 1
ATOM 935 N N . ASN A 1 119 ? 24.784 0.911 -18.307 1.00 63.12 119 ASN A N 1
ATOM 936 C CA . ASN A 1 119 ? 25.457 2.130 -18.762 1.00 63.12 119 ASN A CA 1
ATOM 937 C C . ASN A 1 119 ? 24.496 3.141 -19.406 1.00 63.12 119 ASN A C 1
ATOM 939 O O . ASN A 1 119 ? 24.932 4.237 -19.761 1.00 63.12 119 ASN A O 1
ATOM 943 N N . ILE A 1 120 ? 23.218 2.791 -19.579 1.00 65.25 120 ILE A N 1
ATOM 944 C CA . ILE A 1 120 ? 22.190 3.732 -20.028 1.00 65.25 120 ILE A CA 1
ATOM 945 C C . ILE A 1 120 ? 21.818 4.604 -18.823 1.00 65.25 120 ILE A C 1
ATOM 947 O O . ILE A 1 120 ? 21.429 4.085 -17.771 1.00 65.25 120 ILE A O 1
ATOM 951 N N . SER A 1 121 ? 21.959 5.924 -18.957 1.00 64.94 121 SER A N 1
ATOM 952 C CA . SER A 1 121 ? 21.699 6.903 -17.888 1.00 64.94 121 SER A CA 1
ATOM 953 C C . SER A 1 121 ? 20.322 6.712 -17.264 1.00 64.94 121 SER A C 1
ATOM 955 O O . SER A 1 121 ? 20.194 6.580 -16.052 1.00 64.94 121 SER A O 1
ATOM 957 N N . GLU A 1 122 ? 19.315 6.567 -18.110 1.00 66.44 122 GLU A N 1
ATOM 958 C CA . GLU A 1 122 ? 17.919 6.407 -17.744 1.00 66.44 122 GLU A CA 1
ATOM 959 C C . GLU A 1 122 ? 17.677 5.075 -17.015 1.00 66.44 122 GLU A C 1
ATOM 961 O O . GLU A 1 122 ? 16.836 4.998 -16.129 1.00 66.44 122 GLU A O 1
ATOM 966 N N . VAL A 1 123 ? 18.439 4.016 -17.323 1.00 64.50 123 VAL A N 1
ATOM 967 C CA . VAL A 1 123 ? 18.379 2.737 -16.586 1.00 64.50 123 VAL A CA 1
ATOM 968 C C . VAL A 1 123 ? 19.025 2.877 -15.204 1.00 64.50 123 VAL A C 1
ATOM 970 O O . VAL A 1 123 ? 18.544 2.302 -14.225 1.00 64.50 123 VAL A O 1
ATOM 973 N N . THR A 1 124 ? 20.092 3.671 -15.098 1.00 66.38 124 THR A N 1
ATOM 974 C CA . THR A 1 124 ? 20.729 3.992 -13.813 1.00 66.38 124 THR A CA 1
ATOM 975 C C . THR A 1 124 ? 19.785 4.785 -12.907 1.00 66.38 124 THR A C 1
ATOM 977 O O . THR A 1 124 ? 19.646 4.437 -11.735 1.00 66.38 124 THR A O 1
ATOM 980 N N . GLU A 1 125 ? 19.069 5.770 -13.454 1.00 68.62 125 GLU A N 1
ATOM 981 C CA . GLU A 1 125 ? 18.081 6.583 -12.728 1.00 68.62 125 GLU A CA 1
ATOM 982 C C . GLU A 1 125 ? 16.962 5.729 -12.105 1.00 68.62 125 GLU A C 1
ATOM 984 O O . GLU A 1 125 ? 16.469 6.031 -11.018 1.00 68.62 125 GLU A O 1
ATOM 989 N N . ILE A 1 126 ? 16.601 4.586 -12.700 1.00 68.25 126 ILE A N 1
ATOM 990 C CA . ILE A 1 126 ? 15.574 3.714 -12.105 1.00 68.25 126 ILE A CA 1
ATOM 991 C C . ILE A 1 126 ? 16.128 2.807 -11.012 1.00 68.25 126 ILE A C 1
ATOM 993 O O . ILE A 1 126 ? 15.433 2.495 -10.046 1.00 68.25 126 ILE A O 1
ATOM 997 N N . ASN A 1 127 ? 17.398 2.421 -11.079 1.00 68.44 127 ASN A N 1
ATOM 998 C CA . ASN A 1 127 ? 18.023 1.794 -9.913 1.00 68.44 127 ASN A CA 1
ATOM 999 C C . ASN A 1 127 ? 18.061 2.761 -8.713 1.00 68.44 127 ASN A C 1
ATOM 1001 O O . ASN A 1 127 ? 18.073 2.327 -7.558 1.00 68.44 127 ASN A O 1
ATOM 1005 N N . GLU A 1 128 ? 18.051 4.070 -8.970 1.00 78.75 128 GLU A N 1
ATOM 1006 C CA . GLU A 1 128 ? 17.913 5.107 -7.948 1.00 78.75 128 GLU A CA 1
ATOM 1007 C C . GLU A 1 128 ? 16.451 5.356 -7.543 1.00 78.75 128 GLU A C 1
ATOM 1009 O O . GLU A 1 128 ? 16.202 5.654 -6.373 1.00 78.75 128 GLU A O 1
ATOM 1014 N N . ALA A 1 129 ? 15.481 5.122 -8.438 1.00 82.81 129 ALA A N 1
ATOM 1015 C CA . ALA A 1 129 ? 14.045 5.269 -8.176 1.00 82.81 129 ALA A CA 1
ATOM 1016 C C . ALA A 1 129 ? 13.584 4.575 -6.890 1.00 82.81 129 ALA A C 1
ATOM 1018 O O . ALA A 1 129 ? 12.901 5.191 -6.075 1.00 82.81 129 ALA A O 1
ATOM 1019 N N . ASN A 1 130 ? 13.976 3.317 -6.675 1.00 85.00 130 ASN A N 1
ATOM 1020 C CA . ASN A 1 130 ? 13.543 2.567 -5.491 1.00 85.00 130 ASN A CA 1
ATOM 1021 C C . ASN A 1 130 ? 14.118 3.168 -4.211 1.00 85.00 130 ASN A C 1
ATOM 1023 O O . ASN A 1 130 ? 13.397 3.341 -3.238 1.00 85.00 130 ASN A O 1
ATOM 1027 N N . LYS A 1 131 ? 15.390 3.588 -4.238 1.00 87.25 131 LYS A N 1
ATOM 1028 C CA . LYS A 1 131 ? 16.021 4.256 -3.092 1.00 87.25 131 LYS A CA 1
ATOM 1029 C C . LYS A 1 131 ? 15.321 5.569 -2.764 1.00 87.25 131 LYS A C 1
ATOM 1031 O O . LYS A 1 131 ? 15.176 5.898 -1.590 1.00 87.25 131 LYS A O 1
ATOM 1036 N N . ILE A 1 132 ? 14.902 6.317 -3.786 1.00 90.94 132 ILE A N 1
ATOM 1037 C CA . ILE A 1 132 ? 14.134 7.553 -3.613 1.00 90.94 132 ILE A CA 1
ATOM 1038 C C . ILE A 1 132 ? 12.769 7.239 -3.000 1.00 90.94 132 ILE A C 1
ATOM 1040 O O . ILE A 1 132 ? 12.386 7.899 -2.039 1.00 90.94 132 ILE A O 1
ATOM 1044 N N . ILE A 1 133 ? 12.059 6.226 -3.507 1.00 92.62 133 ILE A N 1
ATOM 1045 C CA . ILE A 1 133 ? 10.770 5.779 -2.961 1.00 92.62 133 ILE A CA 1
ATOM 1046 C C . ILE A 1 133 ? 10.931 5.368 -1.491 1.00 92.62 133 ILE A C 1
ATOM 1048 O O . ILE A 1 133 ? 10.217 5.904 -0.646 1.00 92.62 133 ILE A O 1
ATOM 1052 N N . ASP A 1 134 ? 11.899 4.508 -1.169 1.00 92.44 134 ASP A N 1
ATOM 1053 C CA . ASP A 1 134 ? 12.168 4.033 0.194 1.00 92.44 134 ASP A CA 1
ATOM 1054 C C . ASP A 1 134 ? 12.495 5.183 1.148 1.00 92.44 134 ASP A C 1
ATOM 1056 O O . ASP A 1 134 ? 11.951 5.264 2.255 1.00 92.44 134 ASP A O 1
ATOM 1060 N N . SER A 1 135 ? 13.373 6.093 0.719 1.00 94.94 135 SER A N 1
ATOM 1061 C CA . SER A 1 135 ? 13.812 7.223 1.543 1.00 94.94 135 SER A CA 1
ATOM 1062 C C . SER A 1 135 ? 12.670 8.217 1.763 1.00 94.94 135 SER A C 1
ATOM 1064 O O . SER A 1 135 ? 12.380 8.576 2.904 1.00 94.94 135 SER A O 1
ATOM 1066 N N . ALA A 1 136 ? 11.945 8.582 0.702 1.00 96.19 136 ALA A N 1
ATOM 1067 C CA . ALA A 1 136 ? 10.796 9.480 0.785 1.00 96.19 136 ALA A CA 1
ATOM 1068 C C . ALA A 1 136 ? 9.653 8.883 1.623 1.00 96.19 136 ALA A C 1
ATOM 1070 O O . ALA A 1 136 ? 8.997 9.601 2.382 1.00 96.19 136 ALA A O 1
ATOM 1071 N N . LEU A 1 137 ? 9.412 7.572 1.517 1.00 96.69 137 LEU A N 1
ATOM 1072 C CA . LEU A 1 137 ? 8.390 6.884 2.301 1.00 96.69 137 LEU A CA 1
ATOM 1073 C C . LEU A 1 137 ? 8.796 6.862 3.778 1.00 96.69 137 LEU A C 1
ATOM 1075 O O . LEU A 1 137 ? 7.999 7.236 4.636 1.00 96.69 137 LEU A O 1
ATOM 1079 N N . SER A 1 138 ? 10.057 6.538 4.073 1.00 97.44 138 SER A N 1
ATOM 1080 C CA . SER A 1 138 ? 10.611 6.567 5.434 1.00 97.44 138 SER A CA 1
ATOM 1081 C C . SER A 1 138 ? 10.515 7.956 6.074 1.00 97.44 138 SER A C 1
ATOM 1083 O O . SER A 1 138 ? 10.153 8.086 7.247 1.00 97.44 138 SER A O 1
ATOM 1085 N N . GLU A 1 139 ? 10.794 9.016 5.314 1.00 98.00 139 GLU A N 1
ATOM 1086 C CA . GLU A 1 139 ? 10.668 10.401 5.777 1.00 98.00 139 GLU A CA 1
ATOM 1087 C C . GLU A 1 139 ? 9.212 10.799 6.027 1.00 98.00 139 GLU A C 1
ATOM 1089 O O . GLU A 1 139 ? 8.912 11.397 7.067 1.00 98.00 139 GLU A O 1
ATOM 1094 N N . MET A 1 140 ? 8.292 10.410 5.137 1.00 98.00 140 MET A N 1
ATOM 1095 C CA . MET A 1 140 ? 6.857 10.630 5.328 1.00 98.00 140 MET A CA 1
ATOM 1096 C C . MET A 1 140 ? 6.355 9.947 6.602 1.00 98.00 140 MET A C 1
ATOM 1098 O O . MET A 1 140 ? 5.669 10.572 7.413 1.00 98.00 140 MET A O 1
ATOM 1102 N N . VAL A 1 141 ? 6.737 8.688 6.815 1.00 98.06 141 VAL A N 1
ATOM 1103 C CA . VAL A 1 141 ? 6.357 7.906 7.999 1.00 98.06 141 VAL A CA 1
ATOM 1104 C C . VAL A 1 141 ? 6.967 8.500 9.268 1.00 98.06 141 VAL A C 1
ATOM 1106 O O . VAL A 1 141 ? 6.279 8.633 10.278 1.00 98.06 141 VAL A O 1
ATOM 1109 N N . THR A 1 142 ? 8.221 8.955 9.216 1.00 97.75 142 THR A N 1
ATOM 1110 C CA . THR A 1 142 ? 8.868 9.663 10.334 1.00 97.75 142 THR A CA 1
ATOM 1111 C C . THR A 1 142 ? 8.107 10.941 10.696 1.00 97.75 142 THR A C 1
ATOM 1113 O O . THR A 1 142 ? 7.849 11.210 11.873 1.00 97.75 142 THR A O 1
ATOM 1116 N N . ALA A 1 143 ? 7.706 11.729 9.696 1.00 97.25 143 ALA A N 1
ATOM 1117 C CA . ALA A 1 143 ? 6.928 12.943 9.908 1.00 97.25 143 ALA A CA 1
ATOM 1118 C C . ALA A 1 143 ? 5.524 12.650 10.467 1.00 97.25 143 ALA A C 1
ATOM 1120 O O . ALA A 1 143 ? 5.045 13.393 11.328 1.00 97.25 143 ALA A O 1
ATOM 1121 N N . ALA A 1 144 ? 4.880 11.574 10.008 1.00 97.12 144 ALA A N 1
ATOM 1122 C CA . ALA A 1 144 ? 3.582 11.116 10.495 1.00 97.12 144 ALA A CA 1
ATOM 1123 C C . ALA A 1 144 ? 3.650 10.649 11.959 1.00 97.12 144 ALA A C 1
ATOM 1125 O O . ALA A 1 144 ? 2.873 11.135 12.783 1.00 97.12 144 ALA A O 1
ATOM 1126 N N . ASN A 1 145 ? 4.632 9.807 12.302 1.00 96.75 145 ASN A N 1
ATOM 1127 C CA . ASN A 1 145 ? 4.866 9.327 13.669 1.00 96.75 145 ASN A CA 1
ATOM 1128 C C . ASN A 1 145 ? 5.121 10.490 14.644 1.00 96.75 145 ASN A C 1
ATOM 1130 O O . ASN A 1 145 ? 4.531 10.565 15.717 1.00 96.75 145 ASN A O 1
ATOM 1134 N N . LYS A 1 146 ? 5.896 11.498 14.229 1.00 94.69 146 LYS A N 1
ATOM 1135 C CA . LYS A 1 146 ? 6.095 12.701 15.048 1.00 94.69 146 LYS A CA 1
ATOM 1136 C C . LYS A 1 146 ? 4.802 13.488 15.290 1.00 94.69 146 LYS A C 1
ATOM 1138 O O . LYS A 1 146 ? 4.654 14.110 16.337 1.00 94.69 146 LYS A O 1
ATOM 1143 N N . LYS A 1 147 ? 3.881 13.535 14.322 1.00 93.06 147 LYS A N 1
ATOM 1144 C CA . LYS A 1 147 ? 2.600 14.240 14.501 1.00 93.06 147 LYS A CA 1
ATOM 1145 C C . LYS A 1 147 ? 1.680 13.498 15.456 1.00 93.06 147 LYS A C 1
ATOM 1147 O O . LYS A 1 147 ? 1.011 14.158 16.251 1.00 93.06 147 LYS A O 1
ATOM 1152 N N . ILE A 1 148 ? 1.635 12.167 15.392 1.00 90.44 148 ILE A N 1
ATOM 1153 C CA . ILE A 1 148 ? 0.699 11.408 16.220 1.00 90.44 148 ILE A CA 1
ATOM 1154 C C . ILE A 1 148 ? 0.978 11.561 17.715 1.00 90.44 148 ILE A C 1
ATOM 1156 O O . ILE A 1 148 ? 0.030 11.780 18.464 1.00 90.44 148 ILE A O 1
ATOM 1160 N N . GLU A 1 149 ? 2.253 11.639 18.102 1.00 85.88 149 GLU A N 1
ATOM 1161 C CA . GLU A 1 149 ? 2.700 11.936 19.473 1.00 85.88 149 GLU A CA 1
ATOM 1162 C C . GLU A 1 149 ? 2.229 13.312 19.993 1.00 85.88 149 GLU A C 1
ATOM 1164 O O . GLU A 1 149 ? 2.217 13.566 21.199 1.00 85.88 149 GLU A O 1
ATOM 1169 N N . THR A 1 150 ? 1.877 14.242 19.097 1.00 84.56 150 THR A N 1
ATOM 1170 C CA . THR A 1 150 ? 1.583 15.641 19.456 1.00 84.56 150 THR A CA 1
ATOM 1171 C C . THR A 1 150 ? 0.102 15.965 19.597 1.00 84.56 150 THR A C 1
ATOM 1173 O O . THR A 1 150 ? -0.224 17.024 20.132 1.00 84.56 150 THR A O 1
ATOM 1176 N N . TYR A 1 151 ? -0.796 15.096 19.133 1.00 84.25 151 TYR A N 1
ATOM 1177 C CA . TYR A 1 151 ? -2.235 15.364 19.120 1.00 84.25 151 TYR A CA 1
ATOM 1178 C C . TYR A 1 151 ? -3.002 14.440 20.061 1.00 84.25 151 TYR A C 1
ATOM 1180 O O . TYR A 1 151 ? -2.559 13.355 20.420 1.00 84.25 151 TYR A O 1
ATOM 1188 N N . SER A 1 152 ? -4.190 14.883 20.464 1.00 82.25 152 SER A N 1
ATOM 1189 C CA . SER A 1 152 ? -5.173 14.039 21.146 1.00 82.25 152 SER A CA 1
ATOM 1190 C C . SER A 1 152 ? -6.304 13.664 20.193 1.00 82.25 152 SER A C 1
ATOM 1192 O O . SER A 1 152 ? -6.719 14.480 19.368 1.00 82.25 152 SER A O 1
ATOM 1194 N N . TYR A 1 153 ? -6.851 12.458 20.348 1.00 84.62 153 TYR A N 1
ATOM 1195 C CA . TYR A 1 153 ? -7.871 11.911 19.449 1.00 84.62 153 TYR A CA 1
ATOM 1196 C C . TYR A 1 153 ? -9.140 11.508 20.202 1.00 84.62 153 TYR A C 1
ATOM 1198 O O . TYR A 1 153 ? -9.073 11.003 21.323 1.00 84.62 153 TYR A O 1
ATOM 1206 N N . LYS A 1 154 ? -10.307 11.745 19.592 1.00 81.50 154 LYS A N 1
ATOM 1207 C CA . LYS A 1 154 ? -11.619 11.283 20.082 1.00 81.50 154 LYS A CA 1
ATOM 1208 C C . LYS A 1 154 ? -12.394 10.566 18.980 1.00 81.50 154 LYS A C 1
ATOM 1210 O O . LYS A 1 154 ? -12.141 10.806 17.804 1.00 81.50 154 LYS A O 1
ATOM 1215 N N . ASN A 1 155 ? -13.377 9.759 19.385 1.00 81.88 155 ASN A N 1
ATOM 1216 C CA . ASN A 1 155 ? -14.164 8.884 18.505 1.00 81.88 155 ASN A CA 1
ATOM 1217 C C . ASN A 1 155 ? -13.251 7.887 17.772 1.00 81.88 155 ASN A C 1
ATOM 1219 O O . ASN A 1 155 ? -13.193 7.841 16.550 1.00 81.88 155 ASN A O 1
ATOM 1223 N N . ILE A 1 156 ? -12.456 7.162 18.559 1.00 81.81 156 ILE A N 1
ATOM 1224 C CA . ILE A 1 156 ? -11.570 6.087 18.088 1.00 81.81 156 ILE A CA 1
ATOM 1225 C C . ILE A 1 156 ? -12.075 4.716 18.550 1.00 81.81 156 ILE A C 1
ATOM 1227 O O . ILE A 1 156 ? -11.357 3.726 18.433 1.00 81.81 156 ILE A O 1
ATOM 1231 N N . ASP A 1 157 ? -13.285 4.661 19.112 1.00 80.00 157 ASP A N 1
ATOM 1232 C CA . ASP A 1 157 ? -13.837 3.461 19.740 1.00 80.00 157 ASP A CA 1
ATOM 1233 C C . ASP A 1 157 ? -13.961 2.333 18.707 1.00 80.00 157 ASP A C 1
ATOM 1235 O O . ASP A 1 157 ? -13.560 1.205 18.977 1.00 80.00 157 ASP A O 1
ATOM 1239 N N . GLU A 1 158 ? -14.370 2.651 17.476 1.00 76.75 158 GLU A N 1
ATOM 1240 C CA . GLU A 1 158 ? -14.461 1.684 16.377 1.00 76.75 158 GLU A CA 1
ATOM 1241 C C . GLU A 1 158 ? -13.107 1.049 16.022 1.00 76.75 158 GLU A C 1
ATOM 1243 O O . GLU A 1 158 ? -13.065 -0.088 15.553 1.00 76.75 158 GLU A O 1
ATOM 1248 N N . ILE A 1 159 ? -12.001 1.766 16.248 1.00 79.31 159 ILE A N 1
ATOM 1249 C CA . ILE A 1 159 ? -10.644 1.242 16.053 1.00 79.31 159 ILE A CA 1
ATOM 1250 C C . ILE A 1 159 ? -10.249 0.385 17.258 1.00 79.31 159 ILE A C 1
ATOM 1252 O O . ILE A 1 159 ? -9.765 -0.731 17.091 1.00 79.31 159 ILE A O 1
ATOM 1256 N N . LEU A 1 160 ? -10.466 0.887 18.475 1.00 83.38 160 LEU A N 1
ATOM 1257 C CA . LEU A 1 160 ? -9.978 0.268 19.711 1.00 83.38 160 LEU A CA 1
ATOM 1258 C C . LEU A 1 160 ? -10.808 -0.919 20.214 1.00 83.38 160 LEU A C 1
ATOM 1260 O O . LEU A 1 160 ? -10.364 -1.627 21.116 1.00 83.38 160 LEU A O 1
ATOM 1264 N N . GLU A 1 161 ? -11.987 -1.165 19.648 1.00 88.38 161 GLU A N 1
ATOM 1265 C CA . GLU A 1 161 ? -12.820 -2.316 20.004 1.00 88.38 161 GLU A CA 1
ATOM 1266 C C . GLU A 1 161 ? -12.271 -3.669 19.518 1.00 88.38 161 GLU A C 1
ATOM 1268 O O . GLU A 1 161 ? -12.788 -4.705 19.941 1.00 88.38 161 GLU A O 1
ATOM 1273 N N . CYS A 1 162 ? -11.256 -3.694 18.648 1.00 93.31 162 CYS A N 1
ATOM 1274 C CA . CYS A 1 162 ? -10.667 -4.940 18.156 1.00 93.31 162 CYS A CA 1
ATOM 1275 C C . CYS A 1 162 ? -9.651 -5.543 19.145 1.00 93.31 162 CYS A C 1
ATOM 1277 O O . CYS A 1 162 ? -8.897 -4.836 19.815 1.00 93.31 162 CYS A O 1
ATOM 1279 N N . ASP A 1 163 ? -9.601 -6.876 19.216 1.00 93.88 163 ASP A N 1
ATOM 1280 C CA . ASP A 1 163 ? -8.679 -7.608 20.092 1.00 93.88 163 ASP A CA 1
ATOM 1281 C C . ASP A 1 163 ? -7.285 -7.756 19.470 1.00 93.88 163 ASP A C 1
ATOM 1283 O O . ASP A 1 163 ? -6.276 -7.728 20.181 1.00 93.88 163 ASP A O 1
ATOM 1287 N N . TRP A 1 164 ? -7.245 -7.922 18.147 1.00 96.06 164 TRP A N 1
ATOM 1288 C CA . TRP A 1 164 ? -6.047 -8.134 17.337 1.00 96.06 164 TRP A CA 1
ATOM 1289 C C . TRP A 1 164 ? -6.087 -7.250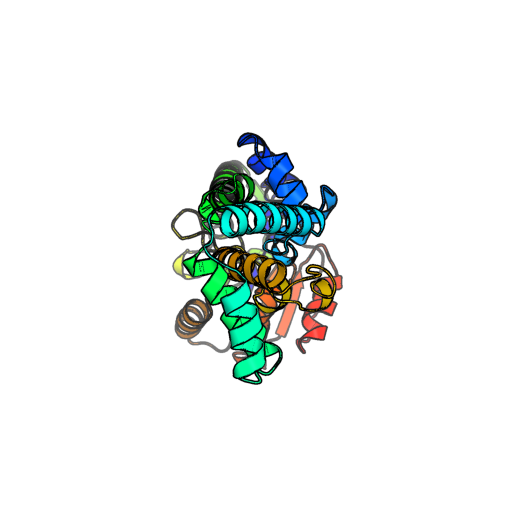 16.100 1.00 96.06 164 TRP A C 1
ATOM 1291 O O . TRP A 1 164 ? -7.166 -6.898 15.624 1.00 96.06 164 TRP A O 1
ATOM 1301 N N . PHE A 1 165 ? -4.915 -6.926 15.562 1.00 97.56 165 PHE A N 1
ATOM 1302 C CA . PHE A 1 165 ? -4.785 -6.030 14.425 1.00 97.56 165 PHE A CA 1
ATOM 1303 C C . PHE A 1 165 ? -3.816 -6.567 13.382 1.00 97.56 165 PHE A C 1
ATOM 1305 O O . PHE A 1 165 ? -2.708 -6.995 13.703 1.00 97.56 165 PHE A O 1
ATOM 1312 N N . ILE A 1 166 ? -4.222 -6.460 12.124 1.00 97.81 166 ILE A N 1
ATOM 1313 C CA . ILE A 1 166 ? -3.350 -6.526 10.959 1.00 97.81 166 ILE A CA 1
ATOM 1314 C C . ILE A 1 166 ? -3.249 -5.102 10.418 1.00 97.81 166 ILE A C 1
ATOM 1316 O O . ILE A 1 166 ? -4.238 -4.522 9.974 1.00 97.81 166 ILE A O 1
ATOM 1320 N N . ASN A 1 167 ? -2.058 -4.526 10.504 1.00 97.69 167 ASN A N 1
ATOM 1321 C CA . ASN A 1 167 ? -1.758 -3.160 10.124 1.00 97.69 167 ASN A CA 1
ATOM 1322 C C . ASN A 1 167 ? -1.041 -3.125 8.769 1.00 97.69 167 ASN A C 1
ATOM 1324 O O . ASN A 1 167 ? 0.053 -3.673 8.609 1.00 97.69 167 ASN A O 1
ATOM 1328 N N . PHE A 1 168 ? -1.675 -2.463 7.808 1.00 97.12 168 PHE A N 1
ATOM 1329 C CA . PHE A 1 168 ? -1.120 -2.115 6.502 1.00 97.12 168 PHE A CA 1
ATOM 1330 C C . PHE A 1 168 ? -0.519 -0.699 6.514 1.00 97.12 168 PHE A C 1
ATOM 1332 O O . PHE A 1 168 ? 0.099 -0.282 5.544 1.00 97.12 168 PHE A O 1
ATOM 1339 N N . ASN A 1 169 ? -0.664 0.062 7.604 1.00 95.56 169 ASN A N 1
ATOM 1340 C CA . ASN A 1 169 ? 0.021 1.345 7.730 1.00 95.56 169 ASN A CA 1
ATOM 1341 C C . ASN A 1 169 ? 1.476 1.124 8.125 1.00 95.56 169 ASN A C 1
ATOM 1343 O O . ASN A 1 169 ? 1.802 0.243 8.918 1.00 95.56 169 ASN A O 1
ATOM 1347 N N . TYR A 1 170 ? 2.332 2.008 7.632 1.00 96.81 170 TYR A N 1
ATOM 1348 C CA . TYR A 1 170 ? 3.751 2.039 7.976 1.00 96.81 170 TYR A CA 1
ATOM 1349 C C . TYR A 1 170 ? 4.032 2.725 9.332 1.00 96.81 170 TYR A C 1
ATOM 1351 O O . TYR A 1 170 ? 5.167 2.738 9.808 1.00 96.81 170 TYR A O 1
ATOM 1359 N N . THR A 1 171 ? 3.021 3.356 9.933 1.00 97.38 171 THR A N 1
ATOM 1360 C CA . THR A 1 171 ? 3.109 4.193 11.142 1.00 97.38 171 THR A CA 1
ATOM 1361 C C . THR A 1 171 ? 2.827 3.405 12.423 1.00 97.38 171 THR A C 1
ATOM 1363 O O . THR A 1 171 ? 2.178 2.360 12.395 1.00 97.38 171 THR A O 1
ATOM 1366 N N . TYR A 1 172 ? 3.236 3.957 13.571 1.00 96.06 172 TYR A N 1
ATOM 1367 C CA . TYR A 1 172 ? 2.958 3.414 14.913 1.00 96.06 172 TYR A CA 1
ATOM 1368 C C . TYR A 1 172 ? 1.597 3.851 15.465 1.00 96.06 172 TYR A C 1
ATOM 1370 O O . TYR A 1 172 ? 1.414 4.016 16.672 1.00 96.06 172 TYR A O 1
ATOM 1378 N N . THR A 1 173 ? 0.631 4.091 14.574 1.00 94.69 173 THR A N 1
ATOM 1379 C CA . THR A 1 173 ? -0.656 4.680 14.942 1.00 94.69 173 THR A CA 1
ATOM 1380 C C . THR A 1 173 ? -1.381 3.883 16.017 1.00 94.69 173 THR A C 1
ATOM 1382 O O . THR A 1 173 ? -1.925 4.464 16.952 1.00 94.69 173 THR A O 1
ATOM 1385 N N . LEU A 1 174 ? -1.389 2.556 15.921 1.00 95.50 174 LEU A N 1
ATOM 1386 C CA . LEU A 1 174 ? -2.115 1.719 16.871 1.00 95.50 174 LEU A CA 1
ATOM 1387 C C . LEU A 1 174 ? -1.459 1.729 18.260 1.00 95.50 174 LEU A C 1
ATOM 1389 O O . LEU A 1 174 ? -2.169 1.816 19.262 1.00 95.50 174 LEU A O 1
ATOM 1393 N N . GLU A 1 175 ? -0.130 1.706 18.344 1.00 94.94 175 GLU A N 1
ATOM 1394 C CA . GLU A 1 175 ? 0.616 1.795 19.603 1.00 94.94 175 GLU A CA 1
ATOM 1395 C C . GLU A 1 175 ? 0.386 3.129 20.308 1.00 94.94 175 GLU A C 1
ATOM 1397 O O . GLU A 1 175 ? 0.140 3.139 21.514 1.00 94.94 175 GLU A O 1
ATOM 1402 N N . GLU A 1 176 ? 0.399 4.237 19.566 1.00 92.44 176 GLU A N 1
ATOM 1403 C CA . GLU A 1 176 ? 0.116 5.570 20.112 1.00 92.44 176 GLU A CA 1
ATOM 1404 C C . GLU A 1 176 ? -1.343 5.705 20.581 1.00 92.44 176 GLU A C 1
ATOM 1406 O O . GLU A 1 176 ? -1.649 6.435 21.527 1.00 92.44 176 GLU A O 1
ATOM 1411 N N . LEU A 1 177 ? -2.257 4.925 19.996 1.00 90.31 177 LEU A N 1
ATOM 1412 C CA . LEU A 1 177 ? -3.624 4.753 20.495 1.00 90.31 177 LEU A CA 1
ATOM 1413 C C . LEU A 1 177 ? -3.736 3.701 21.622 1.00 90.31 177 LEU A C 1
ATOM 1415 O O . LEU A 1 177 ? -4.841 3.352 22.035 1.00 90.31 177 LEU A O 1
ATOM 1419 N N . ASN A 1 178 ? -2.611 3.273 22.204 1.00 90.38 178 ASN A N 1
ATOM 1420 C CA . ASN A 1 178 ? -2.475 2.322 23.316 1.00 90.38 178 ASN A CA 1
ATOM 1421 C C . ASN A 1 178 ? -2.807 0.857 22.987 1.00 90.38 178 ASN A C 1
ATOM 1423 O O . ASN A 1 178 ? -3.097 0.071 23.897 1.00 90.38 178 ASN A O 1
ATOM 1427 N N . VAL A 1 179 ? -2.728 0.446 21.721 1.00 94.62 179 VAL A N 1
ATOM 1428 C CA . VAL A 1 179 ? -2.793 -0.974 21.353 1.00 94.62 179 VAL A CA 1
ATOM 1429 C C . VAL A 1 179 ? -1.441 -1.641 21.653 1.00 94.62 179 VAL A C 1
ATOM 1431 O O . VAL A 1 179 ? -0.402 -1.189 21.174 1.00 94.62 179 VAL A O 1
ATOM 1434 N N . PRO A 1 180 ? -1.399 -2.739 22.430 1.00 95.12 180 PRO A N 1
ATOM 1435 C CA . PRO A 1 180 ? -0.156 -3.460 22.686 1.00 95.12 180 PRO A CA 1
ATOM 1436 C C . PRO A 1 180 ? 0.486 -4.007 21.401 1.00 95.12 180 PRO A C 1
ATOM 1438 O O . PRO A 1 180 ? -0.155 -4.757 20.668 1.00 95.12 180 PRO A O 1
ATOM 1441 N N . LYS A 1 181 ? 1.783 -3.739 21.182 1.00 95.31 181 LYS A N 1
ATOM 1442 C CA . LYS A 1 181 ? 2.549 -4.204 20.002 1.00 95.31 181 LYS A CA 1
ATOM 1443 C C . LYS A 1 181 ? 2.419 -5.706 19.721 1.00 95.31 181 LYS A C 1
ATOM 1445 O O . LYS A 1 181 ? 2.384 -6.127 18.575 1.00 95.31 181 LYS A O 1
ATOM 1450 N N . ASN A 1 182 ? 2.302 -6.540 20.757 1.00 94.88 182 ASN A N 1
ATOM 1451 C CA . ASN A 1 182 ? 2.142 -7.991 20.593 1.00 94.88 182 ASN A CA 1
ATOM 1452 C C . ASN A 1 182 ? 0.774 -8.421 20.027 1.00 94.88 182 ASN A C 1
ATOM 1454 O O . ASN A 1 182 ? 0.588 -9.610 19.782 1.00 94.88 182 ASN A O 1
ATOM 1458 N N . ARG A 1 183 ? -0.162 -7.484 19.850 1.00 95.44 183 ARG A N 1
ATOM 1459 C CA . ARG A 1 183 ? -1.471 -7.682 19.214 1.00 95.44 183 ARG A CA 1
ATOM 1460 C C . ARG A 1 183 ? -1.537 -7.115 17.797 1.00 95.44 183 ARG A C 1
ATOM 1462 O O . ARG A 1 183 ? -2.609 -7.137 17.203 1.00 95.44 183 ARG A O 1
ATOM 1469 N N . ILE A 1 184 ? -0.422 -6.605 17.274 1.00 97.25 184 ILE A N 1
ATOM 1470 C CA . ILE A 1 184 ? -0.349 -5.925 15.982 1.00 97.25 184 ILE A CA 1
ATOM 1471 C C . ILE A 1 184 ? 0.591 -6.708 15.067 1.00 97.25 184 ILE A C 1
ATOM 1473 O O . ILE A 1 184 ? 1.729 -7.009 15.431 1.00 97.25 184 ILE A O 1
ATOM 1477 N N . LEU A 1 185 ? 0.118 -7.023 13.868 1.00 97.50 185 LEU A N 1
ATOM 1478 C CA . LEU A 1 185 ? 0.926 -7.523 12.766 1.00 97.50 185 LEU A CA 1
ATOM 1479 C C . LEU A 1 185 ? 1.134 -6.411 11.741 1.00 97.50 185 LEU A C 1
ATOM 1481 O O . LEU A 1 185 ? 0.170 -5.966 11.136 1.00 97.50 185 LEU A O 1
ATOM 1485 N N . TYR A 1 186 ? 2.379 -6.026 11.481 1.00 97.94 186 TYR A N 1
ATOM 1486 C CA . TYR A 1 186 ? 2.725 -5.101 10.400 1.00 97.94 186 TYR A CA 1
ATOM 1487 C C . TYR A 1 186 ? 2.965 -5.859 9.094 1.00 97.94 186 TYR A C 1
ATOM 1489 O O . TYR A 1 186 ? 4.015 -6.487 8.941 1.00 97.94 186 TYR A O 1
ATOM 1497 N N . LEU A 1 187 ? 2.019 -5.826 8.154 1.00 96.19 187 LEU A N 1
ATOM 1498 C CA . LEU A 1 187 ? 2.187 -6.503 6.859 1.00 96.19 187 LEU A CA 1
ATOM 1499 C C . LEU A 1 187 ? 3.029 -5.698 5.875 1.00 96.19 187 LEU A C 1
ATOM 1501 O O . LEU A 1 187 ? 3.804 -6.286 5.127 1.00 96.19 187 LEU A O 1
ATOM 1505 N N . HIS A 1 188 ? 2.917 -4.370 5.905 1.00 95.12 188 HIS A N 1
ATOM 1506 C CA . HIS A 1 188 ? 3.747 -3.480 5.086 1.00 95.12 188 HIS A CA 1
ATOM 1507 C C . HIS A 1 188 ? 5.044 -3.051 5.792 1.00 95.12 188 HIS A C 1
ATOM 1509 O O . HIS A 1 188 ? 5.793 -2.231 5.273 1.00 95.12 188 HIS A O 1
ATOM 1515 N N . GLY A 1 189 ? 5.321 -3.601 6.976 1.00 95.94 189 GLY A N 1
ATOM 1516 C CA . GLY A 1 189 ? 6.428 -3.164 7.824 1.00 95.94 189 GLY A CA 1
ATOM 1517 C C . GLY A 1 189 ? 6.189 -1.796 8.470 1.00 95.94 189 GLY A C 1
ATOM 1518 O O . GLY A 1 189 ? 5.067 -1.296 8.518 1.00 95.94 189 GLY A O 1
ATOM 1519 N N . ASN A 1 190 ? 7.248 -1.227 9.037 1.00 96.00 190 ASN A N 1
ATOM 1520 C CA . ASN A 1 190 ? 7.281 0.061 9.739 1.00 96.00 190 ASN A CA 1
ATOM 1521 C C . ASN A 1 190 ? 8.747 0.535 9.832 1.00 96.00 190 ASN A C 1
ATOM 1523 O O . ASN A 1 190 ? 9.618 -0.116 9.278 1.00 96.00 190 ASN A O 1
ATOM 1527 N N . LEU A 1 191 ? 9.064 1.627 10.538 1.00 96.00 191 LEU A N 1
ATOM 1528 C CA . LEU A 1 191 ? 10.449 2.141 10.606 1.00 96.00 191 LEU A CA 1
ATOM 1529 C C . LEU A 1 191 ? 11.458 1.234 11.349 1.00 96.00 191 LEU A C 1
ATOM 1531 O O . LEU A 1 191 ? 12.658 1.499 11.298 1.00 96.00 191 LEU A O 1
ATOM 1535 N N . GLU A 1 192 ? 11.007 0.204 12.069 1.00 94.50 192 GLU A N 1
ATOM 1536 C CA . GLU A 1 192 ? 11.866 -0.835 12.663 1.00 94.50 192 GLU A CA 1
ATOM 1537 C C . GLU A 1 192 ? 12.034 -2.064 11.751 1.00 94.50 192 GLU A C 1
ATOM 1539 O O . GLU A 1 192 ? 12.883 -2.918 12.016 1.00 94.50 192 GLU A O 1
ATOM 1544 N N . GLU A 1 193 ? 11.235 -2.162 10.691 1.00 93.88 193 GLU A N 1
ATOM 1545 C CA . GLU A 1 193 ? 11.201 -3.266 9.735 1.00 93.88 193 GLU A CA 1
ATOM 1546 C C . GLU A 1 193 ? 11.442 -2.739 8.305 1.00 93.88 193 GLU A C 1
ATOM 1548 O O . GLU A 1 193 ? 11.631 -1.549 8.073 1.00 93.88 193 GLU A O 1
ATOM 1553 N N . GLU A 1 194 ? 11.497 -3.626 7.316 1.00 93.12 194 GLU A N 1
ATOM 1554 C CA . GLU A 1 194 ? 11.536 -3.206 5.910 1.00 93.12 194 GLU A CA 1
ATOM 1555 C C . GLU A 1 194 ? 10.162 -2.658 5.498 1.00 93.12 194 GLU A C 1
ATOM 1557 O O . GLU A 1 194 ? 9.148 -3.303 5.769 1.00 93.12 194 GLU A O 1
ATOM 1562 N N . LEU A 1 195 ? 10.116 -1.488 4.848 1.00 95.19 195 LEU A N 1
ATOM 1563 C CA . LEU A 1 195 ? 8.875 -0.933 4.301 1.00 95.19 195 LEU A CA 1
ATOM 1564 C C . LEU A 1 195 ? 8.535 -1.660 3.000 1.00 95.19 195 LEU A C 1
ATOM 1566 O O . LEU A 1 195 ? 9.275 -1.582 2.024 1.00 95.19 195 LEU A O 1
ATOM 1570 N N . ILE A 1 196 ? 7.406 -2.357 2.982 1.00 94.94 196 ILE A N 1
ATOM 1571 C CA . ILE A 1 196 ? 6.988 -3.182 1.853 1.00 94.94 196 ILE A CA 1
ATOM 1572 C C . ILE A 1 196 ? 5.930 -2.434 1.060 1.00 94.94 196 ILE A C 1
ATOM 1574 O O . ILE A 1 196 ? 4.780 -2.313 1.477 1.00 94.94 196 ILE A O 1
ATOM 1578 N N . TRP A 1 197 ? 6.321 -2.014 -0.131 1.00 94.00 197 TRP A N 1
ATOM 1579 C CA . TRP A 1 197 ? 5.452 -1.457 -1.151 1.00 94.00 197 TRP A CA 1
ATOM 1580 C C . TRP A 1 197 ? 5.636 -2.235 -2.456 1.00 94.00 197 TRP A C 1
ATOM 1582 O O . TRP A 1 197 ? 6.497 -3.108 -2.569 1.00 94.00 197 TRP A O 1
ATOM 1592 N N . GLY A 1 198 ? 4.796 -1.948 -3.442 1.00 93.00 198 GLY A N 1
ATOM 1593 C CA . GLY A 1 198 ? 4.911 -2.541 -4.766 1.00 93.00 198 GLY A CA 1
ATOM 1594 C C . GLY A 1 198 ? 3.561 -2.870 -5.372 1.00 93.00 198 GLY A C 1
ATOM 1595 O O . GLY A 1 198 ? 2.510 -2.607 -4.788 1.00 93.00 198 GLY A O 1
ATOM 1596 N N . ASN A 1 199 ? 3.631 -3.480 -6.542 1.00 92.19 199 ASN A N 1
ATOM 1597 C CA . ASN A 1 199 ? 2.505 -3.859 -7.379 1.00 92.19 199 ASN A CA 1
ATOM 1598 C C . ASN A 1 199 ? 2.459 -5.384 -7.561 1.00 92.19 199 ASN A C 1
ATOM 1600 O O . ASN A 1 199 ? 3.408 -6.081 -7.197 1.00 92.19 199 ASN A O 1
ATOM 1604 N N . THR A 1 200 ? 1.383 -5.941 -8.111 1.00 90.19 200 THR A N 1
ATOM 1605 C CA . THR A 1 200 ? 1.353 -7.376 -8.406 1.00 90.19 200 THR A CA 1
ATOM 1606 C C . THR A 1 200 ? 2.267 -7.710 -9.571 1.00 90.19 200 THR A C 1
ATOM 1608 O O . THR A 1 200 ? 2.431 -6.933 -10.517 1.00 90.19 200 THR A O 1
ATOM 1611 N N . VAL A 1 201 ? 2.855 -8.908 -9.516 1.00 85.94 201 VAL A N 1
ATOM 1612 C CA . VAL A 1 201 ? 3.653 -9.431 -10.628 1.00 85.94 201 VAL A CA 1
ATOM 1613 C C . VAL A 1 201 ? 2.818 -9.409 -11.899 1.00 85.94 201 VAL A C 1
ATOM 1615 O O . VAL A 1 201 ? 3.300 -8.898 -12.896 1.00 85.94 201 VAL A O 1
ATOM 1618 N N . ASP A 1 202 ? 1.566 -9.870 -11.860 1.00 84.25 202 ASP A N 1
ATOM 1619 C CA . ASP A 1 202 ? 0.693 -9.933 -13.035 1.00 84.25 202 ASP A CA 1
ATOM 1620 C C . ASP A 1 202 ? 0.410 -8.560 -13.656 1.00 84.25 202 ASP A C 1
ATOM 1622 O O . ASP A 1 202 ? 0.452 -8.437 -14.880 1.00 84.25 202 ASP A O 1
ATOM 1626 N N . ASN A 1 203 ? 0.185 -7.520 -12.849 1.00 83.81 203 ASN A N 1
ATOM 1627 C CA . ASN A 1 203 ? -0.079 -6.172 -13.352 1.00 83.81 203 ASN A CA 1
ATOM 1628 C C . ASN A 1 203 ? 1.179 -5.530 -13.959 1.00 83.81 203 ASN A C 1
ATOM 1630 O O . ASN A 1 203 ? 1.143 -4.999 -15.070 1.00 83.81 203 ASN A O 1
ATOM 1634 N N . VAL A 1 204 ? 2.335 -5.674 -13.301 1.00 80.88 204 VAL A N 1
ATOM 1635 C CA . VAL A 1 204 ? 3.627 -5.283 -13.897 1.00 80.88 204 VAL A CA 1
ATOM 1636 C C . VAL A 1 204 ? 3.933 -6.142 -15.140 1.00 80.88 204 VAL A C 1
ATOM 1638 O O . VAL A 1 204 ? 4.568 -5.683 -16.099 1.00 80.88 204 VAL A O 1
ATOM 1641 N N . MET A 1 205 ? 3.424 -7.381 -15.160 1.00 73.38 205 MET A N 1
ATOM 1642 C CA . MET A 1 205 ? 3.576 -8.365 -16.228 1.00 73.38 205 MET A CA 1
ATOM 1643 C C . MET A 1 205 ? 2.548 -8.256 -17.371 1.00 73.38 205 MET A C 1
ATOM 1645 O O . MET A 1 205 ? 2.768 -8.926 -18.392 1.00 73.38 205 MET A O 1
ATOM 1649 N N . ASP A 1 206 ? 1.528 -7.389 -17.308 1.00 66.94 206 ASP A N 1
ATOM 1650 C CA . ASP A 1 206 ? 0.429 -7.400 -18.286 1.00 66.94 206 ASP A CA 1
ATOM 1651 C C . ASP A 1 206 ? 0.927 -7.209 -19.732 1.00 66.94 206 ASP A C 1
ATOM 1653 O O . ASP A 1 206 ? 1.490 -6.184 -20.127 1.00 66.94 206 ASP A O 1
ATOM 1657 N N . LYS A 1 207 ? 0.694 -8.252 -20.536 1.00 51.50 207 LYS A N 1
ATOM 1658 C CA . LYS A 1 207 ? 1.056 -8.369 -21.953 1.00 51.50 207 LYS A CA 1
ATOM 1659 C C . LYS A 1 207 ? 0.200 -7.480 -22.857 1.00 51.50 207 LYS A C 1
ATOM 1661 O O . LYS A 1 207 ? 0.546 -7.285 -24.017 1.00 51.50 207 LYS A O 1
ATOM 1666 N N . ASN A 1 208 ? -0.921 -6.939 -22.385 1.00 51.56 208 ASN A N 1
ATOM 1667 C CA . ASN A 1 208 ? -1.750 -6.053 -23.205 1.00 51.56 208 ASN A CA 1
ATOM 1668 C C . ASN A 1 208 ? -1.094 -4.684 -23.441 1.00 51.56 208 ASN A C 1
ATOM 1670 O O . ASN A 1 208 ? -1.338 -4.081 -24.486 1.00 51.56 208 ASN A O 1
ATOM 1674 N N . ASN A 1 209 ? -0.188 -4.257 -22.553 1.00 50.50 209 ASN A N 1
ATOM 1675 C CA . ASN A 1 209 ? 0.677 -3.091 -22.765 1.00 50.50 209 ASN A CA 1
ATOM 1676 C C . ASN A 1 209 ? 1.826 -3.359 -23.763 1.00 50.50 209 ASN A C 1
ATOM 1678 O O . ASN A 1 209 ? 2.511 -2.430 -24.171 1.00 50.50 209 ASN A O 1
ATOM 1682 N N . TRP A 1 210 ? 2.037 -4.613 -24.188 1.00 52.25 210 TRP A N 1
ATOM 1683 C CA . TRP A 1 210 ? 3.211 -5.051 -24.962 1.00 52.25 210 TRP A CA 1
ATOM 1684 C C . TRP A 1 210 ? 3.024 -5.016 -26.485 1.00 52.25 210 TRP A C 1
ATOM 1686 O O . TRP A 1 210 ? 3.958 -5.264 -27.243 1.00 52.25 210 TRP A O 1
ATOM 1696 N N . LYS A 1 211 ? 1.814 -4.747 -26.990 1.00 49.00 211 LYS A N 1
ATOM 1697 C CA . LYS A 1 211 ? 1.501 -4.964 -28.420 1.00 49.00 211 LYS A CA 1
ATOM 1698 C C . LYS A 1 211 ? 2.281 -4.098 -29.414 1.00 49.00 211 LYS A C 1
ATOM 1700 O O . LYS A 1 211 ? 2.119 -4.243 -30.622 1.00 49.00 211 LYS A O 1
ATOM 1705 N N . LEU A 1 212 ? 3.114 -3.207 -28.916 1.00 49.66 212 LEU A N 1
ATOM 1706 C CA . LEU A 1 212 ? 4.066 -2.394 -29.637 1.00 49.66 212 LEU A CA 1
ATOM 1707 C C . LEU A 1 212 ? 5.297 -2.478 -28.730 1.00 49.66 212 LEU A C 1
ATOM 1709 O O . LEU A 1 212 ? 5.158 -2.200 -27.547 1.00 49.66 212 LEU A O 1
ATOM 1713 N N . MET A 1 213 ? 6.468 -2.933 -29.167 1.00 51.12 213 MET A N 1
ATOM 1714 C CA . MET A 1 213 ? 7.619 -2.029 -29.310 1.00 51.12 213 MET A CA 1
ATOM 1715 C C . MET A 1 213 ? 8.869 -2.828 -29.677 1.00 51.12 213 MET A C 1
ATOM 1717 O O . MET A 1 213 ? 9.732 -3.129 -28.860 1.00 51.12 213 MET A O 1
ATOM 1721 N N . GLY A 1 214 ? 8.962 -3.170 -30.951 1.00 52.75 214 GLY A N 1
ATOM 1722 C CA . GLY A 1 214 ? 10.168 -3.724 -31.534 1.00 52.75 214 GLY A CA 1
ATOM 1723 C C . GLY A 1 214 ? 9.867 -4.183 -32.943 1.00 52.75 214 GLY A C 1
ATOM 1724 O O . GLY A 1 214 ? 9.236 -5.214 -33.128 1.00 52.75 214 GLY A O 1
ATOM 1725 N N . ASP A 1 215 ? 10.333 -3.430 -33.938 1.00 56.09 215 ASP A N 1
ATOM 1726 C CA . ASP A 1 215 ? 10.396 -3.941 -35.312 1.00 56.09 215 ASP A CA 1
ATOM 1727 C C . ASP A 1 215 ? 11.432 -5.090 -35.426 1.00 56.09 215 ASP A C 1
ATOM 1729 O O . ASP A 1 215 ? 11.496 -5.750 -36.460 1.00 56.09 215 ASP A O 1
ATOM 1733 N N . ASP A 1 216 ? 12.246 -5.330 -34.377 1.00 68.19 216 ASP A N 1
ATOM 1734 C CA . ASP A 1 216 ? 13.265 -6.383 -34.300 1.00 68.19 216 ASP A CA 1
ATOM 1735 C C . ASP A 1 216 ? 13.407 -7.036 -32.904 1.00 68.19 216 ASP A C 1
ATOM 1737 O O . ASP A 1 216 ? 13.052 -6.456 -31.873 1.00 68.19 216 ASP A O 1
ATOM 1741 N N . TYR A 1 217 ? 13.964 -8.254 -32.886 1.00 68.31 217 TYR A N 1
ATOM 1742 C CA . TYR A 1 217 ? 14.102 -9.113 -31.702 1.00 68.31 217 TYR A CA 1
ATOM 1743 C C . TYR A 1 217 ? 15.028 -8.562 -30.608 1.00 68.31 217 TYR A C 1
ATOM 1745 O O . TYR A 1 217 ? 14.816 -8.855 -29.434 1.00 68.31 217 TYR A O 1
ATOM 1753 N N . LEU A 1 218 ? 16.036 -7.756 -30.953 1.00 67.31 218 LEU A N 1
ATOM 1754 C CA . LEU A 1 218 ? 16.987 -7.208 -29.975 1.00 67.31 218 LEU A CA 1
ATOM 1755 C C . LEU A 1 218 ? 16.341 -6.113 -29.128 1.00 67.31 218 LEU A C 1
ATOM 1757 O O . LEU A 1 218 ? 16.510 -6.090 -27.912 1.00 67.31 218 LEU A O 1
ATOM 1761 N N . THR A 1 219 ? 15.549 -5.253 -29.768 1.00 69.81 219 THR A N 1
ATOM 1762 C CA . THR A 1 219 ? 14.753 -4.224 -29.085 1.00 69.81 219 THR A CA 1
ATOM 1763 C C . THR A 1 219 ? 13.786 -4.870 -28.086 1.00 69.81 219 THR A C 1
ATOM 1765 O O . THR A 1 219 ? 13.705 -4.454 -26.930 1.00 69.81 219 THR A O 1
ATOM 1768 N N . ALA A 1 220 ? 13.114 -5.947 -28.509 1.00 71.50 220 ALA A N 1
ATOM 1769 C CA . ALA A 1 220 ? 12.227 -6.725 -27.649 1.00 71.50 220 ALA A CA 1
ATOM 1770 C C . ALA A 1 220 ? 12.983 -7.407 -26.491 1.00 71.50 220 ALA A C 1
ATOM 1772 O O . ALA A 1 220 ? 12.529 -7.365 -25.347 1.00 71.50 220 ALA A O 1
ATOM 1773 N N . GLY A 1 221 ? 14.157 -7.991 -26.764 1.00 72.12 221 GLY A N 1
ATOM 1774 C CA . GLY A 1 221 ? 15.008 -8.632 -25.758 1.00 72.12 221 GLY A CA 1
ATOM 1775 C C . GLY A 1 221 ? 15.521 -7.664 -24.689 1.00 72.12 221 GLY A C 1
ATOM 1776 O O . GLY A 1 221 ? 15.500 -7.997 -23.505 1.00 72.12 221 GLY A O 1
ATOM 1777 N N . ALA A 1 222 ? 15.918 -6.448 -25.072 1.00 72.00 222 ALA A N 1
ATOM 1778 C CA . ALA A 1 222 ? 16.407 -5.437 -24.137 1.00 72.00 222 ALA A CA 1
ATOM 1779 C C . ALA A 1 222 ? 15.313 -4.911 -23.222 1.00 72.00 222 ALA A C 1
ATOM 1781 O O . ALA A 1 222 ? 15.494 -4.846 -22.005 1.00 72.00 222 ALA A O 1
ATOM 1782 N N . TYR A 1 223 ? 14.148 -4.626 -23.794 1.00 73.38 223 TYR A N 1
ATOM 1783 C CA . TYR A 1 223 ? 13.001 -4.209 -23.012 1.00 73.38 223 TYR A CA 1
ATOM 1784 C C . TYR A 1 223 ? 12.527 -5.327 -22.064 1.00 73.38 223 TYR A C 1
ATOM 1786 O O . TYR A 1 223 ? 12.259 -5.057 -20.895 1.00 73.38 223 TYR A O 1
ATOM 1794 N N . LYS A 1 224 ? 12.516 -6.597 -22.503 1.00 75.12 224 LYS A N 1
ATOM 1795 C CA . LYS A 1 224 ? 12.199 -7.742 -21.631 1.00 75.12 224 LYS A CA 1
ATOM 1796 C C . LYS A 1 224 ? 13.213 -7.919 -20.495 1.00 75.12 224 LYS A C 1
ATOM 1798 O O . LYS A 1 224 ? 12.791 -8.041 -19.350 1.00 75.12 224 LYS A O 1
ATOM 1803 N N . TYR A 1 225 ? 14.517 -7.879 -20.776 1.00 74.81 225 TYR A N 1
ATOM 1804 C CA . TYR A 1 225 ? 15.556 -7.972 -19.739 1.00 74.81 225 TYR A 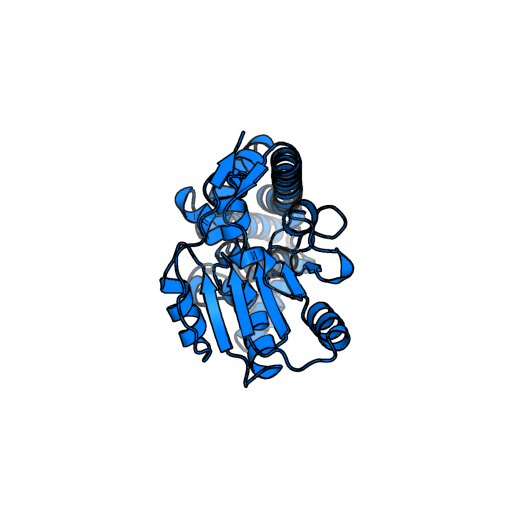CA 1
ATOM 1805 C C . TYR A 1 225 ? 15.413 -6.867 -18.688 1.00 74.81 225 TYR A C 1
ATOM 1807 O O . TYR A 1 225 ? 15.439 -7.116 -17.483 1.00 74.81 225 TYR A O 1
ATOM 1815 N N . PHE A 1 226 ? 15.247 -5.632 -19.151 1.00 73.50 226 PHE A N 1
ATOM 1816 C CA . PHE A 1 226 ? 15.081 -4.480 -18.282 1.00 73.50 226 PHE A CA 1
ATOM 1817 C C . PHE A 1 226 ? 13.822 -4.610 -17.419 1.00 73.50 226 PHE A C 1
ATOM 1819 O O . PHE A 1 226 ? 13.847 -4.383 -16.212 1.00 73.50 226 PHE A O 1
ATOM 1826 N N . ARG A 1 227 ? 12.722 -5.056 -18.020 1.00 74.25 227 ARG A N 1
ATOM 1827 C CA . ARG A 1 227 ? 11.476 -5.307 -17.310 1.00 74.25 227 ARG A CA 1
ATOM 1828 C C . ARG A 1 227 ? 11.626 -6.374 -16.229 1.00 74.25 227 ARG A C 1
ATOM 1830 O O . ARG A 1 227 ? 11.150 -6.151 -15.124 1.00 74.25 227 ARG A O 1
ATOM 1837 N N . GLU A 1 228 ? 12.287 -7.496 -16.520 1.00 75.88 228 GLU A N 1
ATOM 1838 C CA . GLU A 1 228 ? 12.589 -8.534 -15.520 1.00 75.88 228 GLU A CA 1
ATOM 1839 C C . GLU A 1 228 ? 13.298 -7.918 -14.303 1.00 75.88 228 GLU A C 1
ATOM 1841 O O . GLU A 1 228 ? 12.890 -8.155 -13.167 1.00 75.88 228 GLU A O 1
ATOM 1846 N N . LYS A 1 229 ? 14.272 -7.029 -14.539 1.00 74.06 229 LYS A N 1
ATOM 1847 C CA . LYS A 1 229 ? 14.959 -6.282 -13.477 1.00 74.06 229 LYS A CA 1
ATOM 1848 C C . LYS A 1 229 ? 14.072 -5.297 -12.724 1.00 74.06 229 LYS A C 1
ATOM 1850 O O . LYS A 1 229 ? 14.225 -5.151 -11.512 1.00 74.06 229 LYS A O 1
ATOM 1855 N N . HIS A 1 230 ? 13.133 -4.638 -13.390 1.00 76.06 230 HIS A N 1
ATOM 1856 C CA . HIS A 1 230 ? 12.198 -3.753 -12.696 1.00 76.06 230 HIS A CA 1
ATOM 1857 C C . HIS A 1 230 ? 11.150 -4.496 -11.885 1.00 76.06 230 HIS A C 1
ATOM 1859 O O . HIS A 1 230 ? 10.839 -4.059 -10.778 1.00 76.06 230 HIS A O 1
ATOM 1865 N N . ILE A 1 231 ? 10.664 -5.636 -12.369 1.00 79.25 231 ILE A N 1
ATOM 1866 C CA . ILE A 1 231 ? 9.738 -6.496 -11.625 1.00 79.25 231 ILE A CA 1
ATOM 1867 C C . ILE A 1 231 ? 10.381 -6.974 -10.330 1.00 79.25 231 ILE A C 1
ATOM 1869 O O . ILE A 1 231 ? 9.745 -6.865 -9.287 1.00 79.25 231 ILE A O 1
ATOM 1873 N N . GLU A 1 232 ? 11.640 -7.433 -10.376 1.00 77.19 232 GLU A N 1
ATOM 1874 C CA . GLU A 1 232 ? 12.385 -7.881 -9.186 1.00 77.19 232 GLU A CA 1
ATOM 1875 C C . GLU A 1 232 ? 12.334 -6.858 -8.038 1.00 77.19 232 GLU A C 1
ATOM 1877 O O . GLU A 1 232 ? 12.341 -7.255 -6.877 1.00 77.19 232 GLU A O 1
ATOM 1882 N N . ASN A 1 233 ? 12.245 -5.561 -8.354 1.00 79.69 233 ASN A N 1
ATOM 1883 C CA . ASN A 1 233 ? 12.297 -4.491 -7.363 1.00 79.69 233 ASN A CA 1
ATOM 1884 C C . ASN A 1 233 ? 10.970 -3.761 -7.103 1.00 79.69 233 ASN A C 1
ATOM 1886 O O . ASN A 1 233 ? 10.903 -2.949 -6.188 1.00 79.69 233 ASN A O 1
ATOM 1890 N N . THR A 1 234 ? 9.939 -3.980 -7.920 1.00 88.19 234 THR A N 1
ATOM 1891 C CA . THR A 1 234 ? 8.648 -3.269 -7.806 1.00 88.19 234 THR A CA 1
ATOM 1892 C C . THR A 1 234 ? 7.468 -4.208 -7.592 1.00 88.19 234 THR A C 1
ATOM 1894 O O . THR A 1 234 ? 6.369 -3.746 -7.281 1.00 88.19 234 THR A O 1
ATOM 1897 N N . ALA A 1 235 ? 7.683 -5.520 -7.718 1.00 89.56 235 ALA A N 1
ATOM 1898 C CA . ALA A 1 235 ? 6.711 -6.516 -7.311 1.00 89.56 235 ALA A CA 1
ATOM 1899 C C . ALA A 1 235 ? 6.612 -6.566 -5.782 1.00 89.56 235 ALA A C 1
ATOM 1901 O O . ALA A 1 235 ? 7.605 -6.763 -5.078 1.00 89.56 235 ALA A O 1
ATOM 1902 N N . LYS A 1 236 ? 5.391 -6.427 -5.267 1.00 92.12 236 LYS A N 1
ATOM 1903 C CA . LYS A 1 236 ? 5.105 -6.487 -3.838 1.00 92.12 236 LYS A CA 1
ATOM 1904 C C . LYS A 1 236 ? 5.405 -7.886 -3.314 1.00 92.12 236 LYS A C 1
ATOM 1906 O O . LYS A 1 236 ? 4.808 -8.872 -3.748 1.00 92.12 236 LYS A O 1
ATOM 1911 N N . LYS A 1 237 ? 6.307 -7.978 -2.339 1.00 92.31 237 LYS A N 1
ATOM 1912 C CA . LYS A 1 237 ? 6.602 -9.238 -1.656 1.00 92.31 237 LYS A CA 1
ATOM 1913 C C . LYS A 1 237 ? 5.577 -9.492 -0.553 1.00 92.31 237 LYS A C 1
ATOM 1915 O O . LYS A 1 237 ? 5.715 -8.981 0.561 1.00 92.31 237 LYS A O 1
ATOM 1920 N N . LEU A 1 238 ? 4.573 -10.311 -0.856 1.00 93.81 238 LEU A N 1
ATOM 1921 C CA . LEU A 1 238 ? 3.554 -10.698 0.117 1.00 93.81 238 LEU A CA 1
ATOM 1922 C C . LEU A 1 238 ? 4.160 -11.420 1.328 1.00 93.81 238 LEU A C 1
ATOM 1924 O O . LEU A 1 238 ? 5.089 -12.218 1.215 1.00 93.81 238 LEU A O 1
ATOM 1928 N N . GLN A 1 239 ? 3.605 -11.131 2.499 1.00 96.38 239 GLN A N 1
ATOM 1929 C CA . GLN A 1 239 ? 4.043 -11.611 3.805 1.00 96.38 239 GLN A CA 1
ATOM 1930 C C . GLN A 1 239 ? 3.072 -12.672 4.349 1.00 96.38 239 GLN A C 1
ATOM 1932 O O . GLN A 1 239 ? 2.718 -12.641 5.528 1.00 96.38 239 GLN A O 1
ATOM 1937 N N . ILE A 1 240 ? 2.624 -13.602 3.495 1.00 94.75 240 ILE A N 1
ATOM 1938 C CA . ILE A 1 240 ? 1.629 -14.634 3.848 1.00 94.75 240 ILE A CA 1
ATOM 1939 C C . ILE A 1 240 ? 2.109 -15.489 5.028 1.00 94.75 240 ILE A C 1
ATOM 1941 O O . ILE A 1 240 ? 1.430 -15.562 6.043 1.00 94.75 240 ILE A O 1
ATOM 1945 N N . GLU A 1 241 ? 3.344 -16.003 4.987 1.00 95.19 241 GLU A N 1
ATOM 1946 C CA . GLU A 1 241 ? 3.906 -16.801 6.094 1.00 95.19 241 GLU A CA 1
ATOM 1947 C C . GLU A 1 241 ? 3.945 -16.031 7.430 1.00 95.19 241 GLU A C 1
ATOM 1949 O O . GLU A 1 241 ? 3.750 -16.596 8.512 1.00 95.19 241 GLU A O 1
ATOM 1954 N N . LYS A 1 242 ? 4.190 -14.713 7.365 1.00 95.75 242 LYS A N 1
ATOM 1955 C CA . LYS A 1 242 ? 4.188 -13.823 8.534 1.00 95.75 242 LYS A CA 1
ATOM 1956 C C . LYS A 1 242 ? 2.772 -13.671 9.093 1.00 95.75 242 LYS A C 1
ATOM 1958 O O . LYS A 1 242 ? 2.609 -13.652 10.315 1.00 95.75 242 LYS A O 1
ATOM 1963 N N . MET A 1 243 ? 1.773 -13.574 8.212 1.00 95.94 243 MET A N 1
ATOM 1964 C CA . MET A 1 243 ? 0.358 -13.549 8.575 1.00 95.94 243 MET A CA 1
ATOM 1965 C C . MET A 1 243 ? -0.066 -14.864 9.217 1.00 95.94 243 MET A C 1
ATOM 1967 O O . MET A 1 243 ? -0.559 -14.833 10.341 1.00 95.94 243 MET A O 1
ATOM 1971 N N . ASP A 1 244 ? 0.223 -16.001 8.590 1.00 93.81 244 ASP A N 1
ATOM 1972 C CA . ASP A 1 244 ? -0.115 -17.327 9.115 1.00 93.81 244 ASP A CA 1
ATOM 1973 C C . ASP A 1 244 ? 0.458 -17.528 10.523 1.00 93.81 244 ASP A C 1
ATOM 1975 O O . ASP A 1 244 ? -0.268 -17.840 11.467 1.00 93.81 244 ASP A O 1
ATOM 1979 N N . THR A 1 245 ? 1.744 -17.207 10.712 1.00 93.88 245 THR A N 1
ATOM 1980 C CA . THR A 1 245 ? 2.418 -17.282 12.021 1.00 93.88 245 THR A CA 1
ATOM 1981 C C . THR A 1 245 ? 1.756 -16.387 13.076 1.00 93.88 245 THR A C 1
ATOM 1983 O O . THR A 1 245 ? 1.784 -16.680 14.276 1.00 93.88 245 THR A O 1
ATOM 1986 N N . PHE A 1 246 ? 1.210 -15.241 12.673 1.00 94.81 246 PHE A N 1
ATOM 1987 C CA . PHE A 1 246 ? 0.481 -14.360 13.578 1.00 94.81 246 PHE A CA 1
ATOM 1988 C C . PHE A 1 246 ? -0.896 -14.930 13.921 1.00 94.81 246 PHE A C 1
ATOM 1990 O O . PHE A 1 246 ? -1.244 -14.967 15.100 1.00 94.81 246 PHE A O 1
ATOM 1997 N N . LEU A 1 247 ? -1.636 -15.434 12.931 1.00 92.56 247 LEU A N 1
ATOM 1998 C CA . LEU A 1 247 ? -2.953 -16.042 13.116 1.00 92.56 247 LEU A CA 1
ATOM 1999 C C . LEU A 1 247 ? -2.890 -17.294 14.006 1.00 92.56 247 LEU A C 1
ATOM 2001 O O . LEU A 1 247 ? -3.746 -17.469 14.873 1.00 92.56 247 LEU A O 1
ATOM 2005 N N . GLU A 1 248 ? -1.828 -18.098 13.906 1.00 90.62 248 GLU A N 1
ATOM 2006 C CA . GLU A 1 248 ? -1.582 -19.234 14.808 1.00 90.62 248 GLU A CA 1
ATOM 2007 C C . GLU A 1 248 ? -1.528 -18.816 16.290 1.00 90.62 248 GLU A C 1
ATOM 2009 O O . GLU A 1 248 ? -2.008 -19.539 17.168 1.00 90.62 248 GLU A O 1
ATOM 2014 N N . LYS A 1 249 ? -0.990 -17.626 16.598 1.00 88.00 249 LYS A N 1
ATOM 2015 C CA . LYS A 1 249 ? -0.924 -17.105 17.980 1.00 88.00 249 LYS A CA 1
ATOM 2016 C C . LYS A 1 249 ? -2.290 -16.716 18.526 1.00 88.00 249 LYS A C 1
ATOM 2018 O O . LYS A 1 249 ? -2.469 -16.711 19.745 1.00 88.00 249 LYS A O 1
ATOM 2023 N N . ILE A 1 250 ? -3.228 -16.364 17.649 1.00 85.62 250 ILE A N 1
ATOM 2024 C CA . ILE A 1 250 ? -4.559 -15.899 18.039 1.00 85.62 250 ILE A CA 1
ATOM 2025 C C . ILE A 1 250 ? -5.376 -17.061 18.620 1.00 85.62 250 ILE A C 1
ATOM 2027 O O . ILE A 1 250 ? -6.234 -16.800 19.463 1.00 85.62 250 ILE A O 1
ATOM 2031 N N . ASN A 1 251 ? -5.045 -18.321 18.276 1.00 67.19 251 ASN A N 1
ATOM 2032 C CA . ASN A 1 251 ? -5.536 -19.588 18.859 1.00 67.19 251 ASN A CA 1
ATOM 20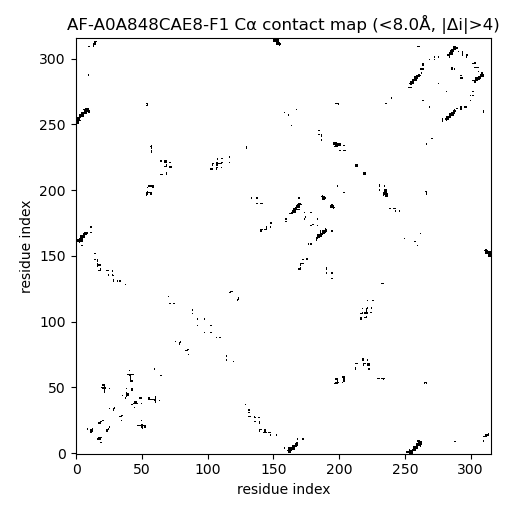33 C C . ASN A 1 251 ? -7.060 -19.639 19.116 1.00 67.19 251 ASN A C 1
ATOM 2035 O O . ASN A 1 251 ? -7.527 -20.368 19.992 1.00 67.19 251 ASN A O 1
ATOM 2039 N N . ASN A 1 252 ? -7.823 -18.828 18.381 1.00 65.81 252 ASN A N 1
ATOM 2040 C CA . ASN A 1 252 ? -9.251 -18.599 18.534 1.00 65.81 252 ASN A CA 1
ATOM 2041 C C . ASN A 1 252 ? -9.881 -18.451 17.148 1.00 65.81 252 ASN A C 1
ATOM 2043 O O . ASN A 1 252 ? -9.265 -17.907 16.231 1.00 65.81 252 ASN A O 1
ATOM 2047 N N . GLU A 1 253 ? -11.126 -18.901 17.036 1.00 82.12 253 GLU A N 1
ATOM 2048 C CA . GLU A 1 253 ? -12.002 -18.598 15.909 1.00 82.12 253 GLU A CA 1
ATOM 2049 C C . GLU A 1 253 ? -12.330 -17.097 15.962 1.00 82.12 253 GLU A C 1
ATOM 2051 O O . GLU A 1 253 ? -12.844 -16.602 16.966 1.00 82.12 253 GLU A O 1
ATOM 2056 N N . ILE A 1 254 ? -11.950 -16.349 14.925 1.00 93.50 254 ILE A N 1
ATOM 2057 C CA . ILE A 1 254 ? -12.287 -14.929 14.798 1.00 93.50 254 ILE A CA 1
ATOM 2058 C C . ILE A 1 254 ? -13.769 -14.840 14.444 1.00 93.50 254 ILE A C 1
ATOM 2060 O O . ILE A 1 254 ? -14.208 -15.413 13.450 1.00 93.50 254 ILE A O 1
ATOM 2064 N N . ASP A 1 255 ? -14.543 -14.134 15.264 1.00 94.31 255 ASP A N 1
ATOM 2065 C CA . ASP A 1 255 ? -15.988 -14.009 15.070 1.00 94.31 255 ASP A CA 1
ATOM 2066 C C . ASP A 1 255 ? -16.336 -12.841 14.133 1.00 94.31 255 ASP A C 1
ATOM 2068 O O . ASP A 1 255 ? -17.324 -12.889 13.396 1.00 94.31 255 ASP A O 1
ATOM 2072 N N . GLU A 1 256 ? -15.547 -11.764 14.189 1.00 96.25 256 GLU A N 1
ATOM 2073 C CA . GLU A 1 256 ? -15.796 -10.524 13.453 1.00 96.25 256 GLU A CA 1
ATOM 2074 C C . GLU A 1 256 ? -14.488 -9.921 12.927 1.00 96.25 256 GLU A C 1
ATOM 2076 O O . GLU A 1 256 ? -13.491 -9.830 13.647 1.00 96.25 256 GLU A O 1
ATOM 2081 N N . ILE A 1 257 ? -14.512 -9.471 11.674 1.00 97.12 257 ILE A N 1
ATOM 2082 C CA . ILE A 1 257 ? -13.403 -8.801 10.996 1.00 97.12 257 ILE A CA 1
ATOM 2083 C C . ILE A 1 257 ? -13.844 -7.386 10.627 1.00 97.12 257 ILE A C 1
ATOM 2085 O O . ILE A 1 257 ? -14.870 -7.187 9.980 1.00 97.12 257 ILE A O 1
ATOM 2089 N N . TYR A 1 258 ? -13.059 -6.392 11.023 1.00 97.06 258 TYR A N 1
ATOM 2090 C CA . TYR A 1 258 ? -13.321 -4.977 10.792 1.00 97.06 258 TYR A CA 1
ATOM 2091 C C . TYR A 1 258 ? -12.286 -4.403 9.831 1.00 97.06 258 TYR A C 1
ATOM 2093 O O . TYR A 1 258 ? -11.116 -4.285 10.171 1.00 97.06 258 TYR A O 1
ATOM 2101 N N . VAL A 1 259 ? -12.712 -4.000 8.638 1.00 97.19 259 VAL A N 1
ATOM 2102 C CA . VAL A 1 259 ? -11.876 -3.290 7.666 1.00 97.19 259 VAL A CA 1
ATOM 2103 C C . VAL A 1 259 ? -11.954 -1.794 7.960 1.00 97.19 259 VAL A C 1
ATOM 2105 O O . VAL A 1 259 ? -12.982 -1.153 7.733 1.00 97.19 259 VAL A O 1
ATOM 2108 N N . LEU A 1 260 ? -10.864 -1.241 8.484 1.00 96.25 260 LEU A N 1
ATOM 2109 C CA . LEU A 1 260 ? -10.757 0.121 8.996 1.00 96.25 260 LEU A CA 1
ATOM 2110 C C . LEU A 1 260 ? -9.882 0.958 8.058 1.00 96.25 260 LEU A C 1
ATOM 2112 O O . LEU A 1 260 ? -8.655 0.884 8.090 1.00 96.25 260 LEU A O 1
ATOM 2116 N N . GLY A 1 261 ? -10.509 1.756 7.194 1.00 94.19 261 GLY A N 1
ATOM 2117 C CA . GLY A 1 261 ? -9.800 2.688 6.312 1.00 94.19 261 GLY A CA 1
ATOM 2118 C C . GLY A 1 261 ? -8.899 2.035 5.253 1.00 94.19 261 GLY A C 1
ATOM 2119 O O . GLY A 1 261 ? -8.068 2.720 4.663 1.00 94.19 261 GLY A O 1
ATOM 2120 N N . HIS A 1 262 ? -9.035 0.735 4.995 1.00 95.12 262 HIS A N 1
ATOM 2121 C CA . HIS A 1 262 ? -8.264 0.025 3.971 1.00 95.12 262 HIS A CA 1
ATOM 2122 C C . HIS A 1 262 ? -8.931 0.105 2.588 1.00 95.12 262 HIS A C 1
ATOM 2124 O O . HIS A 1 262 ? -10.144 -0.063 2.485 1.00 95.12 262 HIS A O 1
ATOM 2130 N N . SER A 1 263 ? -8.158 0.342 1.524 1.00 91.38 263 SER A N 1
ATOM 2131 C CA . SER A 1 263 ? -8.661 0.490 0.142 1.00 91.38 263 SER A CA 1
ATOM 2132 C C . SER A 1 263 ? -9.066 -0.835 -0.519 1.00 91.38 263 SER A C 1
ATOM 2134 O O . SER A 1 263 ? -9.890 -0.837 -1.431 1.00 91.38 263 SER A O 1
ATOM 2136 N N . VAL A 1 264 ? -8.500 -1.953 -0.051 1.00 92.12 264 VAL A N 1
ATOM 2137 C CA . VAL A 1 264 ? -8.663 -3.299 -0.643 1.00 92.12 264 VAL A CA 1
ATOM 2138 C C . VAL A 1 264 ? -8.238 -3.258 -2.117 1.00 92.12 264 VAL A C 1
ATOM 2140 O O . VAL A 1 264 ? -8.985 -3.622 -3.023 1.00 92.12 264 VAL A O 1
ATOM 2143 N N . SER A 1 265 ? -7.042 -2.708 -2.348 1.00 88.38 265 SER A N 1
ATOM 2144 C CA . SER A 1 265 ? -6.411 -2.616 -3.662 1.00 88.38 265 SER A CA 1
ATOM 2145 C C . SER A 1 265 ? -5.917 -3.988 -4.125 1.00 88.38 265 SER A C 1
ATOM 2147 O O . SER A 1 265 ? -5.688 -4.896 -3.326 1.00 88.38 265 SER A O 1
ATOM 2149 N N . GLU A 1 266 ? -5.747 -4.134 -5.439 1.00 90.31 266 GLU A N 1
ATOM 2150 C CA . GLU A 1 266 ? -5.346 -5.394 -6.074 1.00 90.31 266 GLU A CA 1
ATOM 2151 C C . GLU A 1 266 ? -4.061 -6.026 -5.494 1.00 90.31 266 GLU A C 1
ATOM 2153 O O . GLU A 1 266 ? -4.101 -7.229 -5.225 1.00 90.31 266 GLU A O 1
ATOM 2158 N N . PRO A 1 267 ? -3.003 -5.263 -5.145 1.00 90.38 267 PRO A N 1
ATOM 2159 C CA . PRO A 1 267 ? -1.806 -5.810 -4.502 1.00 90.38 267 PRO A CA 1
ATOM 2160 C C . PRO A 1 267 ? -2.014 -6.440 -3.122 1.00 90.38 267 PRO A C 1
ATOM 2162 O O . PRO A 1 267 ? -1.155 -7.199 -2.681 1.00 90.38 267 PRO A O 1
ATOM 2165 N N . ASP A 1 268 ? -3.120 -6.145 -2.434 1.00 94.00 268 ASP A N 1
ATOM 2166 C CA . ASP A 1 268 ? -3.396 -6.655 -1.087 1.00 94.00 268 ASP A CA 1
ATOM 2167 C C . ASP A 1 268 ? -4.510 -7.716 -1.052 1.00 94.00 268 ASP A C 1
ATOM 2169 O O . ASP A 1 268 ? -4.730 -8.328 -0.007 1.00 94.00 268 ASP A O 1
ATOM 2173 N N . ILE A 1 269 ? -5.204 -7.975 -2.171 1.00 93.44 269 ILE A N 1
ATOM 2174 C CA . ILE A 1 269 ? -6.371 -8.880 -2.239 1.00 93.44 269 ILE A CA 1
ATOM 2175 C C . ILE A 1 269 ? -6.074 -10.285 -1.696 1.00 93.44 269 ILE A C 1
ATOM 2177 O O . ILE A 1 269 ? -6.959 -10.910 -1.108 1.00 93.44 269 ILE A O 1
ATOM 2181 N N . GLU A 1 270 ? -4.857 -10.795 -1.891 1.00 94.56 270 GLU A N 1
ATOM 2182 C CA . GLU A 1 270 ? -4.479 -12.143 -1.453 1.00 94.56 270 GLU A CA 1
ATOM 2183 C C . GLU A 1 270 ? -4.600 -12.306 0.068 1.00 94.56 270 GLU A C 1
ATOM 2185 O O . GLU A 1 270 ? -5.199 -13.277 0.522 1.00 94.56 270 GLU A O 1
ATOM 2190 N N . TYR A 1 271 ? -4.212 -11.293 0.853 1.00 96.88 271 TYR A N 1
ATOM 2191 C CA . TYR A 1 271 ? -4.396 -11.318 2.308 1.00 96.88 271 TYR A CA 1
ATOM 2192 C C . TYR A 1 271 ? -5.869 -11.449 2.708 1.00 96.88 271 TYR A C 1
ATOM 2194 O O . TYR A 1 271 ? -6.201 -12.173 3.642 1.00 96.88 271 TYR A O 1
ATOM 2202 N N . PHE A 1 272 ? -6.772 -10.764 1.999 1.00 97.62 272 PHE A N 1
ATOM 2203 C CA . PHE A 1 272 ? -8.207 -10.825 2.286 1.00 97.62 272 PHE A CA 1
ATOM 2204 C C . PHE A 1 272 ? -8.787 -12.206 1.972 1.00 97.62 272 PHE A C 1
ATOM 2206 O O . PHE A 1 272 ? -9.593 -12.713 2.750 1.00 97.62 272 PHE A O 1
ATOM 2213 N N . ARG A 1 273 ? -8.358 -12.829 0.866 1.00 96.19 273 ARG A N 1
ATOM 2214 C CA . ARG A 1 273 ? -8.774 -14.193 0.503 1.00 96.19 273 ARG A CA 1
ATOM 2215 C C . ARG A 1 273 ? -8.307 -15.216 1.531 1.00 96.19 273 ARG A C 1
ATOM 2217 O O . ARG A 1 273 ? -9.099 -16.066 1.930 1.00 96.19 273 ARG A O 1
ATOM 2224 N N . ASP A 1 274 ? -7.063 -15.109 1.978 1.00 95.12 274 ASP A N 1
ATOM 2225 C CA . ASP A 1 274 ? -6.494 -16.032 2.960 1.00 95.12 274 ASP A CA 1
ATOM 2226 C C . ASP A 1 274 ? -7.152 -15.877 4.336 1.00 95.12 274 ASP A C 1
ATOM 2228 O O . ASP A 1 274 ? -7.424 -16.872 5.013 1.00 95.12 274 ASP A O 1
ATOM 2232 N N . LEU A 1 275 ? -7.493 -14.646 4.733 1.00 95.75 275 LEU A N 1
ATOM 2233 C CA . LEU A 1 275 ? -8.254 -14.385 5.957 1.00 95.75 275 LEU A CA 1
ATOM 2234 C C . LEU A 1 275 ? -9.673 -14.963 5.890 1.00 95.75 275 LEU A C 1
ATOM 2236 O O . LEU A 1 275 ? -10.102 -15.607 6.845 1.00 95.75 275 LEU A O 1
ATOM 2240 N N . ASP A 1 276 ? -10.388 -14.781 4.778 1.00 96.00 276 ASP A N 1
ATOM 2241 C CA . ASP A 1 276 ? -11.734 -15.344 4.598 1.00 96.00 276 ASP A CA 1
ATOM 2242 C C . ASP A 1 276 ? -11.707 -16.880 4.572 1.00 96.00 276 ASP A C 1
ATOM 2244 O O . ASP A 1 276 ? -12.527 -17.535 5.212 1.00 96.00 276 ASP A O 1
ATOM 2248 N N . ALA A 1 277 ? -10.700 -17.472 3.922 1.00 94.06 277 ALA A N 1
ATOM 2249 C CA . ALA A 1 277 ? -10.491 -18.918 3.927 1.00 94.06 277 ALA A CA 1
ATOM 2250 C C . ALA A 1 277 ? -10.149 -19.464 5.324 1.00 94.06 277 ALA A C 1
ATOM 2252 O O . ALA A 1 277 ? -10.567 -20.571 5.673 1.00 94.06 277 ALA A O 1
ATOM 2253 N N . SER A 1 278 ? -9.406 -18.694 6.124 1.00 92.75 278 SER A N 1
ATOM 2254 C CA . SER A 1 278 ? -9.033 -19.054 7.498 1.00 92.75 278 SER A CA 1
ATOM 2255 C C . SER A 1 278 ? -10.200 -18.920 8.478 1.00 92.75 278 SER A C 1
ATOM 2257 O O . SER A 1 278 ? -10.288 -19.687 9.438 1.00 92.75 278 SER A O 1
ATOM 2259 N N . PHE A 1 279 ? -11.112 -17.972 8.235 1.00 94.12 279 PHE A N 1
ATOM 2260 C CA . PHE A 1 279 ? -12.237 -17.658 9.118 1.00 94.12 279 PHE A CA 1
ATOM 2261 C C . PHE A 1 279 ? -13.560 -17.522 8.338 1.00 94.12 279 PHE A C 1
ATOM 2263 O O . PHE A 1 279 ? -14.175 -16.455 8.348 1.00 94.12 279 PHE A O 1
ATOM 2270 N N . PRO A 1 280 ? -14.056 -18.603 7.707 1.00 93.50 280 PRO A N 1
ATOM 2271 C CA . PRO A 1 280 ? -15.195 -18.540 6.781 1.00 93.50 280 PRO A CA 1
ATOM 2272 C C . PRO A 1 280 ? -16.532 -18.172 7.443 1.00 93.50 280 PRO A C 1
ATOM 2274 O O . PRO A 1 280 ? -17.480 -17.784 6.765 1.00 93.50 280 PRO A O 1
ATOM 2277 N N . GLU A 1 281 ? -16.627 -18.304 8.768 1.00 93.88 281 GLU A N 1
ATOM 2278 C CA . GLU A 1 281 ? -17.821 -17.952 9.547 1.00 93.88 281 GLU A CA 1
ATOM 2279 C C . GLU A 1 281 ? -17.746 -16.533 10.143 1.00 93.88 281 GLU A C 1
ATOM 2281 O O . GLU A 1 281 ? -18.711 -16.071 10.764 1.00 93.88 281 GLU A O 1
ATOM 2286 N N . ALA A 1 282 ? -16.616 -15.832 9.976 1.00 95.88 282 ALA A N 1
ATOM 2287 C CA . ALA A 1 282 ? -16.436 -14.489 10.505 1.00 95.88 282 ALA A CA 1
ATOM 2288 C C . ALA A 1 282 ? -17.337 -13.484 9.780 1.00 95.88 282 ALA A C 1
ATOM 2290 O O . ALA A 1 282 ? -17.515 -13.511 8.561 1.00 95.88 282 ALA A O 1
ATOM 2291 N N . LYS A 1 283 ? -17.894 -12.535 10.534 1.00 97.19 283 LYS A N 1
ATOM 2292 C CA . LYS A 1 283 ? -18.671 -11.433 9.955 1.00 97.19 283 LYS A CA 1
ATOM 2293 C C . LYS A 1 283 ? -17.759 -10.271 9.609 1.00 97.19 283 LYS A C 1
ATOM 2295 O O . LYS A 1 283 ? -17.047 -9.773 10.475 1.00 97.19 283 LYS A O 1
ATOM 2300 N N . TRP A 1 284 ? -17.849 -9.788 8.377 1.00 97.88 284 TRP A N 1
ATOM 2301 C CA . TRP A 1 284 ? -17.041 -8.669 7.909 1.00 97.88 284 TRP A CA 1
ATOM 2302 C C . TRP A 1 284 ? -17.795 -7.340 8.011 1.00 97.88 284 TRP A C 1
ATOM 2304 O O . TRP A 1 284 ? -18.916 -7.195 7.515 1.00 97.88 284 TRP A O 1
ATOM 2314 N N . PHE A 1 285 ? -17.152 -6.341 8.606 1.00 96.44 285 PHE A N 1
ATOM 2315 C CA . PHE A 1 285 ? -17.652 -4.979 8.760 1.00 96.44 285 PHE A CA 1
ATOM 2316 C C . PHE A 1 285 ? -16.675 -3.979 8.157 1.00 96.44 285 PHE A C 1
ATOM 2318 O O . PHE A 1 285 ? -15.465 -4.147 8.271 1.00 96.44 285 PHE A O 1
ATOM 2325 N N . VAL A 1 286 ? -17.187 -2.916 7.537 1.00 96.19 286 VAL A N 1
ATOM 2326 C CA . VAL A 1 286 ? -16.350 -1.906 6.873 1.00 96.19 286 VAL A CA 1
ATOM 2327 C C . VAL A 1 286 ? -16.617 -0.523 7.450 1.00 96.19 286 VAL A C 1
ATOM 2329 O O . VAL A 1 286 ? -17.748 -0.036 7.403 1.00 96.19 286 VAL A O 1
ATOM 2332 N N . TYR A 1 287 ? -15.555 0.128 7.923 1.00 94.12 287 TYR A N 1
ATOM 2333 C CA . TYR A 1 287 ? -15.518 1.562 8.192 1.00 94.12 287 TYR A CA 1
ATOM 2334 C C . TYR A 1 287 ? -14.551 2.222 7.217 1.00 94.12 287 TYR A C 1
ATOM 2336 O O . TYR A 1 287 ? -13.333 2.108 7.354 1.00 94.12 287 TYR A O 1
ATOM 2344 N N . ASN A 1 288 ? -15.080 2.921 6.216 1.00 92.25 288 ASN A N 1
ATOM 2345 C CA . ASN A 1 288 ? -14.253 3.553 5.193 1.00 92.25 288 ASN A CA 1
ATOM 2346 C C . ASN A 1 288 ? -14.891 4.847 4.679 1.00 92.25 288 ASN A C 1
ATOM 2348 O O . ASN A 1 288 ? -16.109 5.011 4.709 1.00 92.25 288 ASN A O 1
ATOM 2352 N N . THR A 1 289 ? -14.065 5.794 4.242 1.00 87.25 289 THR A N 1
ATOM 2353 C CA . THR A 1 289 ? -14.531 6.998 3.549 1.00 87.25 289 THR A CA 1
ATOM 2354 C C . THR A 1 289 ? -15.056 6.693 2.148 1.00 87.25 289 THR A C 1
ATOM 2356 O O . THR A 1 289 ? -15.890 7.452 1.660 1.00 87.25 289 THR A O 1
ATOM 2359 N N . ASP A 1 290 ? -14.592 5.601 1.540 1.00 87.56 290 ASP A N 1
ATOM 2360 C CA . ASP A 1 290 ? -15.033 5.083 0.251 1.00 87.56 290 ASP A CA 1
ATOM 2361 C C . ASP A 1 290 ? -15.957 3.866 0.438 1.00 87.56 290 ASP A C 1
ATOM 2363 O O . ASP A 1 290 ? -15.550 2.820 0.945 1.00 87.56 290 ASP A O 1
ATOM 2367 N N . GLU A 1 291 ? -17.221 4.004 0.033 1.00 84.88 291 GLU A N 1
ATOM 2368 C CA . GLU A 1 291 ? -18.227 2.938 0.130 1.00 84.88 291 GLU A CA 1
ATOM 2369 C C . GLU A 1 291 ? -17.965 1.788 -0.862 1.00 84.88 291 GLU A C 1
ATOM 2371 O O . GLU A 1 291 ? -18.433 0.670 -0.635 1.00 84.88 291 GLU A O 1
ATOM 2376 N N . THR A 1 292 ? -17.169 2.021 -1.917 1.00 89.44 292 THR A N 1
ATOM 2377 C CA . THR A 1 292 ? -16.845 1.005 -2.937 1.00 89.44 292 THR A CA 1
ATOM 2378 C C . THR A 1 292 ? -15.966 -0.124 -2.398 1.00 89.44 292 THR A C 1
ATOM 2380 O O . THR A 1 292 ? -15.873 -1.181 -3.014 1.00 89.44 292 THR A O 1
ATOM 2383 N N . VAL A 1 293 ? -15.388 0.027 -1.203 1.00 93.06 293 VAL A N 1
ATOM 2384 C CA . VAL A 1 293 ? -14.606 -1.029 -0.542 1.00 93.06 293 VAL A CA 1
ATOM 2385 C C . VAL A 1 293 ? -15.430 -2.300 -0.317 1.00 93.06 293 VAL A C 1
ATOM 2387 O O . VAL A 1 293 ? -14.915 -3.404 -0.490 1.00 93.06 293 VAL A O 1
ATOM 2390 N N . CYS A 1 294 ? -16.723 -2.170 -0.003 1.00 94.25 294 CYS A N 1
ATOM 2391 C CA . CYS A 1 294 ? -17.618 -3.328 0.077 1.00 94.25 294 CYS A CA 1
ATOM 2392 C C . CYS A 1 294 ? -17.809 -4.005 -1.287 1.00 94.25 294 CYS A C 1
ATOM 2394 O O . CYS A 1 294 ? -17.893 -5.231 -1.355 1.00 94.25 294 CYS A O 1
ATOM 2396 N N . ASP A 1 295 ? -17.857 -3.229 -2.374 1.00 94.44 295 ASP A N 1
ATOM 2397 C CA . ASP A 1 295 ? -17.929 -3.787 -3.724 1.00 94.44 295 ASP A CA 1
ATOM 2398 C C . ASP A 1 295 ? -16.627 -4.521 -4.070 1.00 94.44 295 ASP A C 1
ATOM 2400 O O . ASP A 1 295 ? -16.694 -5.645 -4.566 1.00 94.44 295 ASP A O 1
ATOM 2404 N N . ASN A 1 296 ? -15.460 -3.966 -3.721 1.00 93.81 296 ASN A N 1
ATOM 2405 C CA . ASN A 1 296 ? -14.159 -4.619 -3.912 1.00 93.81 296 ASN A CA 1
ATOM 2406 C C . ASN A 1 296 ? -14.098 -5.9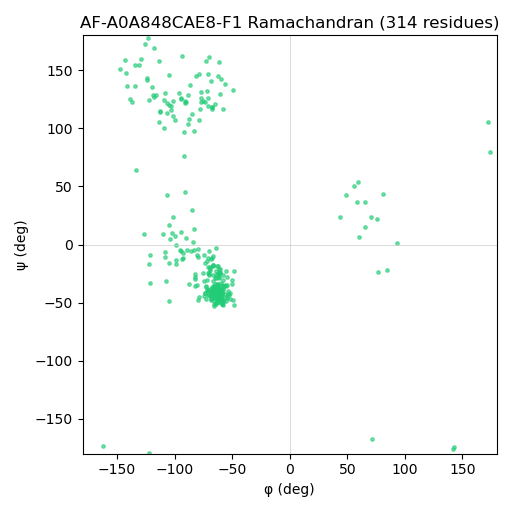70 -3.181 1.00 93.81 296 ASN A C 1
ATOM 2408 O O . ASN A 1 296 ? -13.785 -6.983 -3.807 1.00 93.81 296 ASN A O 1
ATOM 2412 N N . LEU A 1 297 ? -14.489 -6.024 -1.902 1.00 96.56 297 LEU A N 1
ATOM 2413 C CA . LEU A 1 297 ? -14.569 -7.278 -1.134 1.00 96.56 297 LEU A CA 1
ATOM 2414 C C . LEU A 1 297 ? -15.528 -8.286 -1.784 1.00 96.56 297 LEU A C 1
ATOM 2416 O O . LEU A 1 297 ? -15.214 -9.470 -1.929 1.00 96.56 297 LEU A O 1
ATOM 2420 N N . LYS A 1 298 ? -16.670 -7.810 -2.280 1.00 96.19 298 LYS A N 1
ATOM 2421 C CA . LYS A 1 298 ? -17.643 -8.654 -2.973 1.00 96.19 298 LYS A CA 1
ATOM 2422 C C . LYS A 1 298 ? -17.102 -9.238 -4.280 1.00 96.19 298 LYS A C 1
ATOM 2424 O O . LYS A 1 298 ? -17.449 -10.373 -4.609 1.00 96.19 298 LYS A O 1
ATOM 2429 N N . THR A 1 299 ? -16.251 -8.518 -5.023 1.00 95.50 299 THR A N 1
ATOM 2430 C CA . THR A 1 299 ? -15.633 -9.058 -6.256 1.00 95.50 299 THR A CA 1
ATOM 2431 C C . THR A 1 299 ? -14.750 -10.277 -5.992 1.00 95.50 299 THR A C 1
ATOM 2433 O O . THR A 1 299 ? -14.591 -11.114 -6.880 1.00 95.50 299 THR A O 1
ATOM 2436 N N . ILE A 1 300 ? -14.230 -10.415 -4.769 1.00 95.50 300 ILE A N 1
ATOM 2437 C CA . ILE A 1 300 ? -13.395 -11.542 -4.339 1.00 95.50 300 ILE A CA 1
ATOM 2438 C C . ILE A 1 300 ? -14.154 -12.567 -3.487 1.00 95.50 300 ILE A C 1
ATOM 2440 O O . ILE A 1 300 ? -13.540 -13.489 -2.965 1.00 95.50 300 ILE A O 1
ATOM 2444 N N . GLY A 1 301 ? -15.485 -12.451 -3.408 1.00 96.19 301 GLY A N 1
ATOM 2445 C CA . GLY A 1 301 ? -16.365 -13.424 -2.754 1.00 96.19 301 GLY A CA 1
ATOM 2446 C C . GLY A 1 301 ? -16.682 -13.142 -1.285 1.00 96.19 301 GLY A C 1
ATOM 2447 O O . GLY A 1 301 ? -17.451 -13.896 -0.693 1.00 96.19 301 GLY A O 1
ATOM 2448 N N . ILE A 1 302 ? -16.169 -12.049 -0.718 1.00 97.50 302 ILE A N 1
ATOM 2449 C CA . ILE A 1 302 ? -16.333 -11.713 0.700 1.00 97.50 302 ILE A CA 1
ATOM 2450 C C . ILE A 1 302 ? -17.587 -10.856 0.878 1.00 97.50 302 ILE A C 1
ATOM 2452 O O . ILE A 1 302 ? -17.739 -9.798 0.264 1.00 97.50 302 ILE A O 1
ATOM 2456 N N . ASN A 1 303 ? -18.507 -11.308 1.733 1.00 96.69 303 ASN A N 1
ATOM 2457 C CA . ASN A 1 303 ? -19.700 -10.540 2.083 1.00 96.69 303 ASN A CA 1
ATOM 2458 C C . ASN A 1 303 ? -19.416 -9.658 3.297 1.00 96.69 303 ASN A C 1
ATOM 2460 O O . ASN A 1 303 ? -19.110 -10.171 4.370 1.00 96.69 303 ASN A O 1
ATOM 2464 N N . SER A 1 304 ? -19.604 -8.348 3.153 1.00 96.81 304 SER A N 1
ATOM 2465 C CA . SER A 1 304 ? -19.362 -7.378 4.219 1.00 96.81 304 SER A CA 1
ATOM 2466 C C . SER A 1 304 ? -20.524 -6.402 4.409 1.00 96.81 304 SER A C 1
ATOM 2468 O O . SER A 1 304 ? -21.279 -6.108 3.481 1.00 96.81 304 SER A O 1
ATOM 2470 N N . GLU A 1 305 ? -20.656 -5.862 5.620 1.00 96.56 305 GLU A N 1
ATOM 2471 C CA . GLU A 1 305 ? -21.615 -4.806 5.953 1.00 96.56 305 GLU A CA 1
ATOM 2472 C C . GLU A 1 305 ? -20.889 -3.467 6.150 1.00 96.56 305 GLU A C 1
ATOM 2474 O O . GLU A 1 305 ? -20.018 -3.331 7.013 1.00 96.56 305 GLU A O 1
ATOM 2479 N N . TYR A 1 306 ? -21.270 -2.450 5.370 1.00 95.38 306 TYR A N 1
ATOM 2480 C CA . TYR A 1 306 ? -20.780 -1.087 5.570 1.00 95.38 306 TYR A CA 1
ATOM 2481 C C . TYR A 1 306 ? -21.385 -0.495 6.847 1.00 95.38 306 TYR A C 1
ATOM 2483 O O . TYR A 1 306 ? -22.605 -0.369 6.968 1.00 95.38 306 TYR A O 1
ATOM 2491 N N . ARG A 1 307 ? -20.531 -0.131 7.805 1.00 92.94 307 ARG A N 1
ATOM 2492 C CA . ARG A 1 307 ? -20.929 0.408 9.112 1.00 92.94 307 ARG A CA 1
ATOM 2493 C C . ARG A 1 307 ? -20.845 1.927 9.195 1.00 92.94 307 ARG A C 1
ATOM 2495 O O . ARG A 1 307 ? -21.477 2.512 10.072 1.00 92.94 307 ARG A O 1
ATOM 2502 N N . GLY A 1 308 ? -20.130 2.569 8.275 1.00 91.06 308 GLY A N 1
ATOM 2503 C CA . GLY A 1 308 ? -20.101 4.020 8.162 1.00 91.06 308 GLY A CA 1
ATOM 2504 C C . GLY A 1 308 ? -18.738 4.574 7.786 1.00 91.06 308 GLY A C 1
ATOM 2505 O O . GLY A 1 308 ? -17.781 3.854 7.499 1.00 91.06 308 GLY A O 1
ATOM 2506 N N . LYS A 1 309 ? -18.659 5.902 7.804 1.00 88.88 309 LYS A N 1
ATOM 2507 C CA . LYS A 1 309 ? -17.421 6.617 7.533 1.00 88.88 309 LYS A CA 1
ATOM 2508 C C . LYS A 1 309 ? -16.506 6.547 8.747 1.00 88.88 309 LYS A C 1
ATOM 2510 O O . LYS A 1 309 ? -16.920 6.895 9.848 1.00 88.88 309 LYS A O 1
ATOM 2515 N N . LEU A 1 310 ? -15.247 6.190 8.520 1.00 84.56 310 LEU A N 1
ATOM 2516 C CA . LEU A 1 310 ? -14.211 6.345 9.530 1.00 84.56 310 LEU A CA 1
ATOM 2517 C C . LEU A 1 310 ? -13.956 7.844 9.772 1.00 84.56 310 LEU A C 1
ATOM 2519 O O . LEU A 1 310 ? -13.557 8.569 8.854 1.00 84.56 310 LEU A O 1
ATOM 2523 N N . SER A 1 311 ? -14.222 8.323 10.985 1.00 80.19 311 SER A N 1
ATOM 2524 C CA . SER A 1 311 ? -14.025 9.725 11.360 1.00 80.19 311 SER A CA 1
ATOM 2525 C C . SER A 1 311 ? -13.432 9.837 12.752 1.00 80.19 311 SER A C 1
ATOM 2527 O O . SER A 1 311 ? -14.033 9.352 13.703 1.00 80.19 311 SER A O 1
ATOM 2529 N N . VAL A 1 312 ? -12.306 10.539 12.863 1.00 84.06 312 VAL A N 1
ATOM 2530 C CA . VAL A 1 312 ? -11.640 10.811 14.137 1.00 84.06 312 VAL A CA 1
ATOM 2531 C C . VAL A 1 312 ? -11.578 12.319 14.360 1.00 84.06 312 VAL A C 1
ATOM 2533 O O . VAL A 1 312 ? -11.243 13.086 13.452 1.00 84.06 312 VAL A O 1
ATOM 2536 N N . ASP A 1 313 ? -11.891 12.752 15.578 1.00 83.75 313 ASP A N 1
ATOM 2537 C CA . ASP A 1 313 ? -11.744 14.147 15.983 1.00 83.75 313 ASP A CA 1
ATOM 2538 C C . ASP A 1 313 ? -10.304 14.392 16.447 1.00 83.75 313 ASP A C 1
ATOM 2540 O O . ASP A 1 313 ? -9.878 13.881 17.484 1.00 83.75 313 ASP A O 1
ATOM 2544 N N . VAL A 1 314 ? -9.562 15.197 15.682 1.00 84.00 314 VAL A N 1
ATOM 2545 C CA . VAL A 1 314 ? -8.177 15.586 15.991 1.00 84.00 314 VAL A CA 1
ATOM 2546 C C . VAL A 1 314 ? -8.167 16.876 16.808 1.00 84.00 314 VAL A C 1
ATOM 2548 O O . VAL A 1 314 ? -8.665 17.909 16.351 1.00 84.00 314 VAL A O 1
ATOM 2551 N N . ILE A 1 315 ? -7.574 16.821 17.999 1.00 83.06 315 ILE A N 1
ATOM 2552 C CA . ILE A 1 315 ? -7.437 17.945 18.928 1.00 83.06 315 ILE A CA 1
ATOM 2553 C C . ILE A 1 315 ? -5.953 18.310 19.020 1.00 83.06 315 ILE A C 1
ATOM 2555 O O . ILE A 1 315 ? -5.141 17.503 19.475 1.00 83.06 315 ILE A O 1
ATOM 2559 N N . GLN A 1 316 ? -5.631 19.519 18.553 1.00 77.38 316 GLN A N 1
ATOM 2560 C CA . GLN A 1 316 ? -4.290 20.114 18.581 1.00 77.38 316 GLN A CA 1
ATOM 2561 C C . GLN A 1 316 ? -4.029 20.876 19.880 1.00 77.38 316 GLN A C 1
ATOM 2563 O O . GLN A 1 316 ? -5.003 21.440 20.436 1.00 77.38 316 GLN A O 1
#

Organism: NCBI:txid1601

Foldseek 3Di:
DAEEEEDDCQQLVLQVLQLQQLPRLLVLLVVVVCSQVLCCQQPVVDSNCSNVVQLGQLQGDPVVLVVLLVVLVVLQVVCVVVPVDPVCLVVVCVVVVDDPVVNLVSLLVVCVVRPDPCPPPSLVVVVVVLVSSQSSSQVSQVSSQVVLLVWDKPPCCLVVVHQAYEYQDQHPNVVSVVDDPLRYHHFQHHNVDRGFGAYALCSSVPCVVVPDDDPDSNSSSSSVNSSVVSCVRHHTDGPVVSVVVSVVVVVDQHAEYEHHAHQCDPSCVVVLLVVCVVRVNHAYEYAHPDPCSQVSCVVSPHHYHYPYHDHMDIGD